Protein AF-A0A453K3I1-F1 (afdb_monomer_lite)

Organism: Aegilops tauschii subsp. strangulata (NCBI:txid200361)

Radius of gyration: 35.2 Å; chains: 1; bounding box: 106×43×112 Å

Structure (mmCIF, N/CA/C/O backbone):
data_AF-A0A453K3I1-F1
#
_entry.id   AF-A0A453K3I1-F1
#
loop_
_atom_site.group_PDB
_atom_site.id
_atom_site.type_symbol
_atom_site.label_atom_id
_atom_site.label_alt_id
_atom_site.label_comp_id
_atom_site.label_asym_id
_atom_site.label_entity_id
_atom_site.label_seq_id
_atom_site.pdbx_PDB_ins_code
_atom_site.Cartn_x
_atom_site.Cartn_y
_atom_site.Cartn_z
_atom_site.occupancy
_atom_site.B_iso_or_equiv
_atom_site.auth_seq_id
_atom_site.auth_comp_id
_atom_site.auth_asym_id
_atom_site.auth_atom_id
_atom_site.pdbx_PDB_model_num
ATOM 1 N N . MET A 1 1 ? -40.012 -10.805 32.850 1.00 37.38 1 MET A N 1
ATOM 2 C CA . MET A 1 1 ? -39.715 -9.497 32.224 1.00 37.38 1 MET A CA 1
ATOM 3 C C . MET A 1 1 ? -38.202 -9.354 32.151 1.00 37.38 1 MET A C 1
ATOM 5 O O . MET A 1 1 ? -37.598 -8.819 33.069 1.00 37.38 1 MET A O 1
ATOM 9 N N . GLN A 1 2 ? -37.582 -9.933 31.122 1.00 45.28 2 GLN A N 1
ATOM 10 C CA . GLN A 1 2 ? -36.138 -9.840 30.899 1.00 45.28 2 GLN A CA 1
ATOM 11 C C . GLN A 1 2 ? -35.890 -8.523 30.163 1.00 45.28 2 GLN A C 1
ATOM 13 O O . GLN A 1 2 ? -36.440 -8.284 29.091 1.00 45.28 2 GLN A O 1
ATOM 18 N N . PHE A 1 3 ? -35.202 -7.600 30.819 1.00 48.16 3 PHE A N 1
ATOM 19 C CA . PHE A 1 3 ? -35.046 -6.231 30.351 1.00 48.16 3 PHE A CA 1
ATOM 20 C C . PHE A 1 3 ? -33.922 -6.192 29.303 1.00 48.16 3 PHE A C 1
ATOM 22 O O . PHE A 1 3 ? -32.755 -6.311 29.662 1.00 48.16 3 PHE A O 1
ATOM 29 N N . ASN A 1 4 ? -34.246 -5.960 28.026 1.00 55.53 4 ASN A N 1
ATOM 30 C CA . ASN A 1 4 ? -33.279 -5.757 26.924 1.00 55.53 4 ASN A CA 1
ATOM 31 C C . ASN A 1 4 ? -32.398 -4.486 27.078 1.00 55.53 4 ASN A C 1
ATOM 33 O O . ASN A 1 4 ? -31.828 -3.990 26.112 1.00 55.53 4 ASN A O 1
ATOM 37 N N . ARG A 1 5 ? -32.279 -3.916 28.287 1.00 60.53 5 ARG A N 1
ATOM 38 C CA . ARG A 1 5 ? -31.473 -2.713 28.562 1.00 60.53 5 ARG A CA 1
ATOM 39 C C . ARG A 1 5 ? -29.966 -2.983 28.632 1.00 60.53 5 ARG A C 1
ATOM 41 O O . ARG A 1 5 ? -29.204 -2.029 28.530 1.00 60.53 5 ARG A O 1
ATOM 48 N N . GLY A 1 6 ? -29.541 -4.243 28.774 1.00 67.44 6 GLY A N 1
ATOM 49 C CA . GLY A 1 6 ? -28.121 -4.620 28.836 1.00 67.44 6 GLY A CA 1
ATOM 50 C C . GLY A 1 6 ? -27.344 -4.178 27.594 1.00 67.44 6 GLY A C 1
ATOM 51 O O . GLY A 1 6 ? -26.381 -3.431 27.716 1.00 67.44 6 GLY A O 1
ATOM 52 N N . THR A 1 7 ? -27.838 -4.518 26.402 1.00 75.25 7 THR A N 1
ATOM 53 C CA . THR A 1 7 ? -27.214 -4.147 25.120 1.00 75.25 7 THR A CA 1
ATOM 54 C C . THR A 1 7 ? -27.131 -2.628 24.926 1.00 75.25 7 THR A C 1
ATOM 56 O O . THR A 1 7 ? -26.110 -2.109 24.482 1.00 75.25 7 THR A O 1
ATOM 59 N N . SER A 1 8 ? -28.171 -1.888 25.329 1.00 81.81 8 SER A N 1
ATOM 60 C CA . SER A 1 8 ? -28.177 -0.419 25.259 1.00 81.81 8 SER A CA 1
ATOM 61 C C . SER A 1 8 ? -27.149 0.212 26.207 1.00 81.81 8 SER A C 1
ATOM 63 O O . SER A 1 8 ? -26.489 1.178 25.830 1.00 81.81 8 SER A O 1
ATOM 65 N N . ALA A 1 9 ? -26.959 -0.350 27.406 1.00 86.50 9 ALA A N 1
ATOM 66 C CA . ALA A 1 9 ? -25.950 0.122 28.352 1.00 86.50 9 ALA A CA 1
ATOM 67 C C . ALA A 1 9 ? -24.517 -0.129 27.849 1.00 86.50 9 ALA A C 1
ATOM 69 O O . ALA A 1 9 ? -23.661 0.740 28.005 1.00 86.50 9 ALA A O 1
ATOM 70 N N . MET A 1 10 ? -24.268 -1.274 27.204 1.00 92.44 10 MET A N 1
ATOM 71 C CA . MET A 1 10 ? -22.974 -1.596 26.583 1.00 92.44 10 MET A CA 1
ATOM 72 C C . MET A 1 10 ? -22.637 -0.619 25.451 1.00 92.44 10 MET A C 1
ATOM 74 O O . MET A 1 10 ? -21.566 -0.015 25.447 1.00 92.44 10 MET A O 1
ATOM 78 N N . GLN A 1 11 ? -23.581 -0.391 24.530 1.00 91.19 11 GLN A N 1
ATOM 79 C CA . GLN A 1 11 ? -23.407 0.574 23.440 1.00 91.19 11 GLN A CA 1
ATOM 80 C C . GLN A 1 11 ? -23.190 1.995 23.966 1.00 91.19 11 GLN A C 1
ATOM 82 O O . GLN A 1 11 ? -22.304 2.699 23.487 1.00 91.19 11 GLN A O 1
ATOM 87 N N . HIS A 1 12 ? -23.959 2.411 24.976 1.00 93.44 12 HIS A N 1
ATOM 88 C CA . HIS A 1 12 ? -23.811 3.725 25.600 1.00 93.44 12 HIS A CA 1
ATOM 89 C C . HIS A 1 12 ? -22.449 3.887 26.294 1.00 93.44 12 HIS A C 1
ATOM 91 O O . HIS A 1 12 ? -21.822 4.941 26.194 1.00 93.44 12 HIS A O 1
ATOM 97 N N . TYR A 1 13 ? -21.959 2.851 26.979 1.00 95.06 13 TYR A N 1
ATOM 98 C CA . TYR A 1 13 ? -20.633 2.867 27.599 1.00 95.06 13 TYR A CA 1
ATOM 99 C C . TYR A 1 13 ? -19.526 3.131 26.571 1.00 95.06 13 TYR A C 1
ATOM 101 O O . TYR A 1 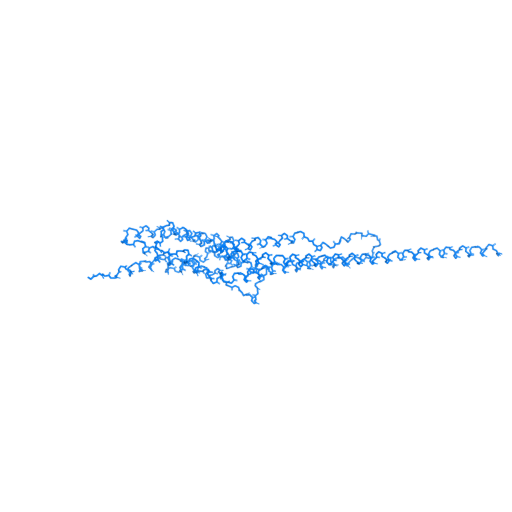13 ? -18.725 4.050 26.755 1.00 95.06 13 TYR A O 1
ATOM 109 N N . VAL A 1 14 ? -19.526 2.375 25.468 1.00 96.19 14 VAL A N 1
ATOM 110 C CA . VAL A 1 14 ? -18.544 2.541 24.388 1.00 96.19 14 VAL A CA 1
ATOM 111 C C . VAL A 1 14 ? -18.714 3.902 23.711 1.00 96.19 14 VAL A C 1
ATOM 113 O O . VAL A 1 14 ? -17.737 4.609 23.490 1.00 96.19 14 VAL A O 1
ATOM 116 N N . ALA A 1 15 ? -19.951 4.323 23.441 1.00 93.81 15 ALA A N 1
ATOM 117 C CA . ALA A 1 15 ? -20.232 5.592 22.772 1.00 93.81 15 ALA A CA 1
ATOM 118 C C . ALA A 1 15 ? -19.803 6.831 23.563 1.00 93.81 15 ALA A C 1
ATOM 120 O O . ALA A 1 15 ? -19.635 7.888 22.965 1.00 93.81 15 ALA A O 1
ATOM 121 N N . THR A 1 16 ? -19.640 6.708 24.881 1.00 94.12 16 THR A N 1
ATOM 122 C CA . THR A 1 16 ? -19.245 7.810 25.767 1.00 94.12 16 THR A CA 1
ATOM 123 C C . THR A 1 16 ? -17.743 7.860 26.047 1.00 94.12 16 THR A C 1
ATOM 125 O O . THR A 1 16 ? -17.302 8.719 26.810 1.00 94.12 16 THR A O 1
ATOM 128 N N . ARG A 1 17 ? -16.935 6.962 25.460 1.00 95.44 17 ARG A N 1
ATOM 129 C CA . ARG A 1 17 ? -15.478 7.002 25.645 1.00 95.44 17 ARG A CA 1
ATOM 130 C C . ARG A 1 17 ? -14.890 8.256 24.979 1.00 95.44 17 ARG A C 1
ATOM 132 O O . ARG A 1 17 ? -15.216 8.509 23.817 1.00 95.44 17 ARG A O 1
ATOM 139 N N . PRO A 1 18 ? -13.984 8.996 25.652 1.00 93.31 18 PRO A N 1
ATOM 140 C CA . PRO A 1 18 ? -13.381 10.211 25.097 1.00 93.31 18 PRO A CA 1
ATOM 141 C C . PRO A 1 18 ? -12.751 10.010 23.716 1.00 93.31 18 PRO A C 1
ATOM 143 O O . PRO A 1 18 ? -12.946 10.848 22.844 1.00 93.31 18 PRO A O 1
ATOM 146 N N . MET A 1 19 ? -12.114 8.856 23.476 1.00 93.88 19 MET A N 1
ATOM 147 C CA . MET A 1 19 ? -11.464 8.517 22.201 1.00 93.88 19 MET A CA 1
ATOM 148 C C . MET A 1 19 ? -12.385 8.581 20.964 1.00 93.88 19 MET A C 1
ATOM 150 O O . MET A 1 19 ? -11.887 8.608 19.847 1.00 93.88 19 MET A O 1
ATOM 154 N N . PHE A 1 20 ? -13.714 8.598 21.134 1.00 94.25 20 PHE A N 1
ATOM 155 C CA . PHE A 1 20 ? -14.675 8.700 20.025 1.00 94.25 20 PHE A CA 1
ATOM 156 C C . PHE A 1 20 ? -15.398 10.047 19.930 1.00 94.25 20 PHE A C 1
ATOM 158 O O . PHE A 1 20 ? -16.112 10.277 18.957 1.00 94.25 20 PHE A O 1
ATOM 165 N N . ILE A 1 21 ? -15.292 10.903 20.946 1.00 92.31 21 ILE A N 1
ATOM 166 C CA . ILE A 1 21 ? -16.086 12.141 21.052 1.00 92.31 21 ILE A CA 1
ATOM 167 C C . ILE A 1 21 ? -15.185 13.369 21.034 1.00 92.31 21 ILE A C 1
ATOM 169 O O . ILE A 1 21 ? -15.583 14.424 20.541 1.00 92.31 21 ILE A O 1
ATOM 173 N N . ASP A 1 22 ? -13.987 13.241 21.593 1.00 92.62 22 ASP A N 1
ATOM 174 C CA . ASP A 1 22 ? -13.064 14.346 21.735 1.00 92.62 22 ASP A CA 1
ATOM 175 C C . ASP A 1 22 ? -12.379 14.654 20.398 1.00 92.62 22 ASP A C 1
ATOM 177 O O . ASP A 1 22 ? -11.588 13.871 19.867 1.00 92.62 22 ASP A O 1
ATOM 181 N N . VAL A 1 23 ? -12.702 15.822 19.849 1.00 90.81 23 VAL A N 1
ATOM 182 C CA . VAL A 1 23 ? -12.144 16.313 18.587 1.00 90.81 23 VAL A CA 1
ATOM 183 C C . VAL A 1 23 ? -10.651 16.617 18.729 1.00 90.81 23 VAL A C 1
ATOM 185 O O . VAL A 1 23 ? -9.912 16.505 17.753 1.00 90.81 23 VAL A O 1
ATOM 188 N N . GLU A 1 24 ? -10.177 16.963 19.930 1.00 93.44 24 GLU A N 1
ATOM 189 C CA . GLU A 1 24 ? -8.754 17.213 20.175 1.00 93.44 24 GLU A CA 1
ATOM 190 C C . GLU A 1 24 ? -7.935 15.930 20.022 1.00 93.44 24 GLU A C 1
ATOM 192 O O . GLU A 1 24 ? -6.835 15.975 19.469 1.00 93.44 24 GLU A O 1
ATOM 197 N N . ILE A 1 25 ? -8.496 14.778 20.407 1.00 92.31 25 ILE A N 1
ATOM 198 C CA . ILE A 1 25 ? -7.876 13.468 20.169 1.00 92.31 25 ILE A CA 1
ATOM 199 C C . ILE A 1 25 ? -7.766 13.214 18.663 1.00 92.31 25 ILE A C 1
ATOM 201 O O . ILE A 1 25 ? -6.675 12.945 18.174 1.00 92.31 25 ILE A O 1
ATOM 205 N N . MET A 1 26 ? -8.851 13.394 17.903 1.00 90.50 26 MET A N 1
ATOM 206 C CA . MET A 1 26 ? -8.825 13.185 16.445 1.00 90.50 26 MET A CA 1
ATOM 207 C C . MET A 1 26 ? -7.836 14.120 15.733 1.00 90.50 26 MET A C 1
ATOM 209 O O . MET A 1 26 ? -7.137 13.707 14.811 1.00 90.50 26 MET A O 1
ATOM 213 N N . ASN A 1 27 ? -7.744 15.380 16.162 1.00 92.44 27 ASN A N 1
ATOM 214 C CA . ASN A 1 27 ? -6.761 16.315 15.618 1.00 92.44 27 ASN A CA 1
ATOM 215 C C . ASN A 1 27 ? -5.331 15.900 15.977 1.00 92.44 27 ASN A C 1
ATOM 217 O O . ASN A 1 27 ? -4.441 16.013 15.138 1.00 92.44 27 ASN A O 1
ATOM 221 N N . THR A 1 28 ? -5.114 15.399 17.194 1.00 94.50 28 THR A N 1
ATOM 222 C CA . THR A 1 28 ? -3.810 14.882 17.626 1.00 94.50 28 THR A CA 1
ATOM 223 C C . THR A 1 28 ? -3.396 13.680 16.781 1.00 94.50 28 THR A C 1
ATOM 225 O O . THR A 1 28 ? -2.256 13.641 16.333 1.00 94.50 28 THR A O 1
ATOM 228 N N . ASP A 1 29 ? -4.318 12.764 16.474 1.00 94.88 29 ASP A N 1
ATOM 229 C CA . ASP A 1 29 ? -4.062 11.610 15.600 1.00 94.88 29 ASP A CA 1
ATOM 230 C C . ASP A 1 29 ? -3.556 12.052 14.225 1.00 94.88 29 ASP A C 1
ATOM 232 O O . ASP A 1 29 ? -2.546 11.554 13.729 1.00 94.88 29 ASP A O 1
ATOM 236 N N . ILE A 1 30 ? -4.234 13.041 13.633 1.00 93.44 30 ILE A N 1
ATOM 237 C CA . ILE A 1 30 ? -3.857 13.615 12.339 1.00 93.44 30 ILE A CA 1
ATOM 238 C C . ILE A 1 30 ? -2.460 14.236 12.416 1.00 93.44 30 ILE A C 1
ATOM 240 O O . ILE A 1 30 ? -1.640 13.986 11.538 1.00 93.44 30 ILE A O 1
ATOM 244 N N . GLN A 1 31 ? -2.174 15.020 13.457 1.00 94.31 31 GLN A N 1
ATOM 245 C CA . GLN A 1 31 ? -0.873 15.674 13.619 1.00 94.31 31 GLN A CA 1
ATOM 246 C C . GLN A 1 31 ? 0.265 14.676 13.860 1.00 94.31 31 GLN A C 1
ATOM 248 O O . GLN A 1 31 ? 1.341 14.841 13.298 1.00 94.31 31 GLN A O 1
ATOM 253 N N . VAL A 1 32 ? 0.033 13.623 14.649 1.00 95.88 32 VAL A N 1
ATOM 254 C CA . VAL A 1 32 ? 1.029 12.573 14.923 1.00 95.88 32 VAL A CA 1
ATOM 255 C C . VAL A 1 32 ? 1.413 11.818 13.653 1.00 95.88 32 VAL A C 1
ATOM 257 O O . VAL A 1 32 ? 2.570 11.442 13.494 1.00 95.88 32 VAL A O 1
ATOM 260 N N . VAL A 1 33 ? 0.449 11.580 12.763 1.00 95.69 33 VAL A N 1
ATOM 261 C CA . VAL A 1 33 ? 0.658 10.737 11.581 1.00 95.69 33 VAL A CA 1
ATOM 262 C C . VAL A 1 33 ? 1.099 11.529 10.355 1.00 95.69 33 VAL A C 1
ATOM 264 O O . VAL A 1 33 ? 1.960 11.064 9.615 1.00 95.69 33 VAL A O 1
ATOM 267 N N . LEU A 1 34 ? 0.506 12.700 10.114 1.00 92.31 34 LEU A N 1
ATOM 268 C CA . LEU A 1 34 ? 0.786 13.505 8.922 1.00 92.31 34 LEU A CA 1
ATOM 269 C C . LEU A 1 34 ? 1.855 14.578 9.149 1.00 92.31 34 LEU A C 1
ATOM 271 O O . LEU A 1 34 ? 2.470 15.025 8.183 1.00 92.31 34 LEU A O 1
ATOM 275 N N . GLY A 1 35 ? 2.057 15.017 10.394 1.00 90.88 35 GLY A N 1
ATOM 276 C CA . GLY A 1 35 ? 2.949 16.131 10.709 1.00 90.88 35 GLY A CA 1
ATOM 277 C C . GLY A 1 35 ? 2.655 17.393 9.889 1.00 90.88 35 GLY A C 1
ATOM 278 O O . GLY A 1 35 ? 1.519 17.645 9.474 1.00 90.88 35 GLY A O 1
ATOM 279 N N . ASP A 1 36 ? 3.707 18.173 9.638 1.00 87.38 36 ASP A N 1
ATOM 280 C CA . ASP A 1 36 ? 3.634 19.419 8.863 1.00 87.38 36 ASP A CA 1
ATOM 281 C C . ASP A 1 36 ? 3.530 19.174 7.345 1.00 87.38 36 ASP A C 1
ATOM 283 O O . ASP A 1 36 ? 2.926 19.972 6.626 1.00 87.38 36 ASP A O 1
ATOM 287 N N . ASP A 1 37 ? 4.081 18.057 6.856 1.00 82.88 37 ASP A N 1
ATOM 288 C CA . ASP A 1 37 ? 4.129 17.707 5.427 1.00 82.88 37 ASP A CA 1
ATOM 289 C C . ASP A 1 37 ? 2.791 17.161 4.894 1.00 82.88 37 ASP A C 1
ATOM 291 O O . ASP A 1 37 ? 2.576 17.031 3.682 1.00 82.88 37 ASP A O 1
ATOM 295 N N . GLY A 1 38 ? 1.846 16.865 5.789 1.00 85.25 38 GLY A N 1
ATOM 296 C CA . GLY A 1 38 ? 0.514 16.428 5.407 1.00 85.25 38 GLY A CA 1
ATOM 297 C C . GLY A 1 38 ? 0.528 15.065 4.693 1.00 85.25 38 GLY A C 1
ATOM 298 O O . GLY A 1 38 ? 1.393 14.226 4.934 1.00 85.25 38 GLY A O 1
ATOM 299 N N . PRO A 1 39 ? -0.409 14.822 3.758 1.00 78.56 39 PRO A N 1
ATOM 300 C CA . PRO A 1 39 ? -0.452 13.585 2.964 1.00 78.56 39 PRO A CA 1
ATOM 301 C C . PRO A 1 39 ? 0.770 13.350 2.053 1.00 78.56 39 PRO A C 1
ATOM 303 O O . PRO A 1 39 ? 0.892 12.283 1.452 1.00 78.56 39 PRO A O 1
ATOM 306 N N . GLN A 1 40 ? 1.652 14.346 1.912 1.00 83.00 40 GLN A N 1
ATOM 307 C CA . GLN A 1 40 ? 2.887 14.253 1.127 1.00 83.00 40 GLN A CA 1
ATOM 308 C C . GLN A 1 40 ? 4.097 13.821 1.968 1.00 83.00 40 GLN A C 1
ATOM 310 O O . GLN A 1 40 ? 5.184 13.661 1.416 1.00 83.00 40 GLN A O 1
ATOM 315 N N . ALA A 1 41 ? 3.916 13.608 3.277 1.00 87.50 41 ALA A N 1
ATOM 316 C CA . ALA A 1 41 ? 4.940 13.036 4.141 1.00 87.50 41 ALA A CA 1
ATOM 317 C C . ALA A 1 41 ? 5.445 11.701 3.578 1.00 87.50 41 ALA A C 1
ATOM 319 O O . ALA A 1 41 ? 4.677 10.920 3.013 1.00 87.50 41 ALA A O 1
ATOM 320 N N . ASP A 1 42 ? 6.737 11.421 3.733 1.00 91.06 42 ASP A N 1
ATOM 321 C CA . ASP A 1 42 ? 7.319 10.188 3.221 1.00 91.06 42 ASP A CA 1
ATOM 322 C C . ASP A 1 42 ? 6.732 8.945 3.918 1.00 91.06 42 ASP A C 1
ATOM 324 O O . ASP A 1 42 ? 6.285 8.974 5.068 1.00 91.06 42 ASP A O 1
ATOM 328 N N . SER A 1 43 ? 6.763 7.807 3.222 1.00 93.31 43 SER A N 1
ATOM 329 C CA . SER A 1 43 ? 6.154 6.573 3.723 1.00 93.31 43 SER A CA 1
ATOM 330 C C . SER A 1 43 ? 6.773 6.058 5.030 1.00 93.31 43 SER A C 1
ATOM 332 O O . SER A 1 43 ? 6.108 5.312 5.743 1.00 93.31 43 SER A O 1
ATOM 334 N N . SER A 1 44 ? 8.026 6.413 5.349 1.00 94.62 44 SER A N 1
ATOM 335 C CA . SER A 1 44 ? 8.668 5.992 6.601 1.00 94.62 44 SER A CA 1
ATOM 336 C C . SER A 1 44 ? 8.218 6.837 7.792 1.00 94.62 44 SER A C 1
ATOM 338 O O . SER A 1 44 ? 7.883 6.267 8.829 1.00 94.62 44 SER A O 1
ATOM 340 N N . SER A 1 45 ? 8.081 8.152 7.610 1.00 95.25 45 SER A N 1
ATOM 341 C CA . SER A 1 45 ? 7.487 9.052 8.604 1.00 95.25 45 SER A CA 1
ATOM 342 C C . SER A 1 45 ? 6.030 8.681 8.892 1.00 95.25 45 SER A C 1
ATOM 344 O O . SER A 1 45 ? 5.637 8.572 10.053 1.00 95.25 45 SER A O 1
ATOM 346 N N . ILE A 1 46 ? 5.244 8.366 7.853 1.00 97.06 46 ILE A N 1
ATOM 347 C CA . ILE A 1 46 ? 3.866 7.871 8.023 1.00 97.06 46 ILE A CA 1
ATOM 348 C C . ILE A 1 46 ? 3.848 6.542 8.792 1.00 97.06 46 ILE A C 1
ATOM 350 O O . ILE A 1 46 ? 3.008 6.355 9.672 1.00 97.06 46 ILE A O 1
ATOM 354 N N . ALA A 1 47 ? 4.767 5.614 8.496 1.00 97.69 47 ALA A N 1
ATOM 355 C CA . ALA A 1 47 ? 4.854 4.341 9.214 1.00 97.69 47 ALA A CA 1
ATOM 356 C C . ALA A 1 47 ? 5.147 4.542 10.709 1.00 97.69 47 ALA A C 1
ATOM 358 O O . ALA A 1 47 ? 4.550 3.864 11.551 1.00 97.69 47 ALA A O 1
ATOM 359 N N . GLU A 1 48 ? 6.049 5.466 11.046 1.00 97.94 48 GLU A N 1
ATOM 360 C CA . GLU A 1 48 ? 6.367 5.823 12.430 1.00 97.94 48 GLU A CA 1
ATOM 361 C C . GLU A 1 48 ? 5.160 6.455 13.128 1.00 97.94 48 GLU A C 1
ATOM 363 O O . GLU A 1 48 ? 4.752 5.984 14.192 1.00 97.94 48 GLU A O 1
ATOM 368 N N . GLY A 1 49 ? 4.528 7.445 12.496 1.00 98.00 49 GLY A N 1
ATOM 369 C CA . GLY A 1 49 ? 3.336 8.103 13.022 1.00 98.00 49 GLY A CA 1
ATOM 370 C C . GLY A 1 49 ? 2.181 7.129 13.269 1.00 98.00 49 GLY A C 1
ATOM 371 O O . GLY A 1 49 ? 1.591 7.129 14.352 1.00 98.00 49 GLY A O 1
ATOM 372 N N . LEU A 1 50 ? 1.895 6.232 12.316 1.00 98.50 50 LEU A N 1
ATOM 373 C CA . LEU A 1 50 ? 0.891 5.175 12.488 1.00 98.50 50 LEU A CA 1
ATOM 374 C C . LEU A 1 50 ? 1.259 4.214 13.619 1.00 98.50 50 LEU A C 1
ATOM 376 O O . LEU A 1 50 ? 0.390 3.839 14.398 1.00 98.50 50 LEU A O 1
ATOM 380 N N . SER A 1 51 ? 2.536 3.852 13.759 1.00 98.56 51 SER A N 1
ATOM 381 C CA . SER A 1 51 ? 2.991 2.987 14.856 1.00 98.56 51 SER A CA 1
ATOM 382 C C . SER A 1 51 ? 2.773 3.645 16.223 1.00 98.56 51 SER A C 1
ATOM 384 O O . SER A 1 51 ? 2.354 2.980 17.171 1.00 98.56 51 SER A O 1
ATOM 386 N N . ILE A 1 52 ? 3.020 4.955 16.335 1.00 98.50 52 ILE A N 1
ATOM 387 C CA . ILE A 1 52 ? 2.774 5.729 17.560 1.00 98.50 52 ILE A CA 1
ATOM 388 C C . ILE A 1 52 ? 1.274 5.781 17.864 1.00 98.50 52 ILE A C 1
ATOM 390 O O . ILE A 1 52 ? 0.865 5.459 18.983 1.00 98.50 52 ILE A O 1
ATOM 394 N N . LEU A 1 53 ? 0.456 6.147 16.873 1.00 98.44 53 LEU A N 1
ATOM 395 C CA . LEU A 1 53 ? -0.995 6.236 17.018 1.00 98.44 53 LEU A CA 1
ATOM 396 C C . LEU A 1 53 ? -1.612 4.884 17.395 1.00 98.44 53 LEU A C 1
ATOM 398 O O . LEU A 1 53 ? -2.389 4.790 18.341 1.00 98.44 53 LEU A O 1
ATOM 402 N N . TYR A 1 54 ? -1.267 3.818 16.680 1.00 98.75 54 TYR A N 1
ATOM 403 C CA . TYR A 1 54 ? -1.845 2.496 16.910 1.00 98.75 54 TYR A CA 1
ATOM 404 C C . TYR A 1 54 ? -1.432 1.910 18.255 1.00 98.75 54 TYR A C 1
ATOM 406 O O . TYR A 1 54 ? -2.258 1.293 18.927 1.00 98.75 54 TYR A O 1
ATOM 414 N N . LYS A 1 55 ? -0.214 2.202 18.717 1.00 98.56 55 LYS A N 1
ATOM 415 C CA . LYS A 1 55 ? 0.196 1.880 20.083 1.00 98.56 55 LYS A CA 1
ATOM 416 C C . LYS A 1 55 ? -0.631 2.630 21.131 1.00 98.56 55 LYS A C 1
ATOM 418 O O . LYS A 1 55 ? -1.055 2.018 22.108 1.00 98.56 55 LYS A O 1
ATOM 423 N N . GLU A 1 56 ? -0.891 3.926 20.938 1.00 98.25 56 GLU A N 1
ATOM 424 C CA . GLU A 1 56 ? -1.776 4.698 21.827 1.00 98.25 56 GLU A CA 1
ATOM 425 C C . GLU A 1 56 ? -3.178 4.085 21.871 1.00 98.25 56 GLU A C 1
ATOM 427 O O . GLU A 1 56 ? -3.707 3.827 22.954 1.00 98.25 56 GLU A O 1
ATOM 432 N N . ILE A 1 57 ? -3.746 3.780 20.702 1.00 98.31 57 ILE A N 1
ATOM 433 C CA . ILE A 1 57 ? -5.053 3.133 20.580 1.00 98.31 57 ILE A CA 1
ATOM 434 C C . ILE A 1 57 ? -5.069 1.812 21.354 1.00 98.31 57 ILE A C 1
ATOM 436 O O . ILE A 1 57 ? -5.969 1.594 22.168 1.00 98.31 57 ILE A O 1
ATOM 440 N N . ALA A 1 58 ? -4.077 0.944 21.148 1.00 98.69 58 ALA A N 1
ATOM 441 C CA . ALA A 1 58 ? -3.992 -0.344 21.828 1.00 98.69 58 ALA A CA 1
ATOM 442 C C . ALA A 1 58 ? -3.843 -0.191 23.352 1.00 98.69 58 ALA A C 1
ATOM 444 O O . ALA A 1 58 ? -4.520 -0.885 24.116 1.00 98.69 58 ALA A O 1
ATOM 445 N N . ASP A 1 59 ? -3.026 0.758 23.818 1.00 98.50 59 ASP A N 1
ATOM 446 C CA . ASP A 1 59 ? -2.877 1.082 25.241 1.00 98.50 59 ASP A CA 1
ATOM 447 C C . ASP A 1 59 ? -4.194 1.555 25.863 1.00 98.50 59 ASP A C 1
ATOM 449 O O . ASP A 1 59 ? -4.548 1.159 26.981 1.00 98.50 59 ASP A O 1
ATOM 453 N N . THR A 1 60 ? -4.944 2.377 25.138 1.00 97.88 60 THR A N 1
ATOM 454 C CA . THR A 1 60 ? -6.245 2.874 25.571 1.00 97.88 60 THR A CA 1
ATOM 455 C C . THR A 1 60 ? -7.295 1.753 25.584 1.00 97.88 60 THR A C 1
ATOM 457 O O . THR A 1 60 ? -8.005 1.602 26.583 1.00 97.88 60 THR A O 1
ATOM 460 N N . VAL A 1 61 ? -7.336 0.882 24.569 1.00 98.44 61 VAL A N 1
ATOM 461 C CA . VAL A 1 61 ? -8.209 -0.309 24.555 1.00 98.44 61 VAL A CA 1
ATOM 462 C C . VAL A 1 61 ? -7.869 -1.265 25.700 1.00 98.44 61 VAL A C 1
ATOM 464 O O . VAL A 1 61 ? -8.774 -1.786 26.345 1.00 98.44 61 VAL A O 1
ATOM 467 N N . ARG A 1 62 ? -6.589 -1.455 26.036 1.00 98.50 62 ARG A N 1
ATOM 468 C CA . ARG A 1 62 ? -6.152 -2.310 27.156 1.00 98.50 62 ARG A CA 1
ATOM 469 C C . ARG A 1 62 ? -6.631 -1.797 28.519 1.00 98.50 62 ARG A C 1
ATOM 471 O O . ARG A 1 62 ? -7.037 -2.584 29.381 1.00 98.50 62 ARG A O 1
ATOM 478 N N . LYS A 1 63 ? -6.623 -0.475 28.722 1.00 98.00 63 LYS A N 1
ATOM 479 C CA . LYS A 1 63 ? -7.189 0.157 29.929 1.00 98.00 63 LYS A CA 1
ATOM 480 C C . LYS A 1 63 ? -8.702 -0.053 30.005 1.00 98.00 63 LYS A C 1
ATOM 482 O O . LYS A 1 63 ? -9.222 -0.426 31.059 1.00 98.00 63 LYS A O 1
ATOM 487 N N . GLU A 1 64 ? -9.399 0.136 28.888 1.00 97.94 64 GLU A N 1
ATOM 488 C CA . GLU A 1 64 ? -10.843 -0.093 28.804 1.00 97.94 64 GLU A CA 1
ATOM 489 C C . GLU A 1 64 ? -11.199 -1.567 29.022 1.00 97.94 64 GLU A C 1
ATOM 491 O O . GLU A 1 64 ? -12.116 -1.853 29.786 1.00 97.94 64 GLU A O 1
ATOM 496 N N . ALA A 1 65 ? -10.422 -2.506 28.474 1.00 97.88 65 ALA A N 1
ATOM 497 C CA . ALA A 1 65 ? -10.610 -3.942 28.672 1.00 97.88 65 ALA A CA 1
ATOM 498 C C . ALA A 1 65 ? -10.591 -4.321 30.160 1.00 97.88 65 ALA A C 1
ATOM 500 O O . ALA A 1 65 ? -11.475 -5.036 30.628 1.00 97.88 65 ALA A O 1
ATOM 501 N N . THR A 1 66 ? -9.652 -3.763 30.934 1.00 97.75 66 THR A N 1
ATOM 502 C CA . THR A 1 66 ? -9.576 -3.988 32.390 1.00 97.75 66 THR A CA 1
ATOM 503 C C . THR A 1 66 ? -10.869 -3.560 33.094 1.00 97.75 66 THR A C 1
ATOM 505 O O . THR A 1 66 ? -11.389 -4.273 33.952 1.00 97.75 66 THR A O 1
ATOM 508 N N . THR A 1 67 ? -11.418 -2.407 32.705 1.00 97.06 67 THR A N 1
ATOM 509 C CA . THR A 1 67 ? -12.676 -1.886 33.260 1.00 97.06 67 THR A CA 1
ATOM 510 C C . THR A 1 67 ? -13.868 -2.731 32.817 1.00 97.06 67 THR A C 1
ATOM 512 O O . THR A 1 67 ? -14.717 -3.091 33.632 1.00 97.06 67 THR A O 1
ATOM 515 N N . ILE A 1 68 ? -13.915 -3.094 31.536 1.00 97.06 68 ILE A N 1
ATOM 516 C CA . ILE A 1 68 ? -14.993 -3.885 30.947 1.00 97.06 68 ILE A CA 1
ATOM 517 C C . ILE A 1 68 ? -15.094 -5.250 31.631 1.00 97.06 68 ILE A C 1
ATOM 519 O O . ILE A 1 68 ? -16.182 -5.644 32.051 1.00 97.06 68 ILE A O 1
ATOM 523 N N . MET A 1 69 ? -13.960 -5.930 31.816 1.00 95.75 69 MET A N 1
ATOM 524 C CA . MET A 1 69 ? -13.886 -7.223 32.501 1.00 95.75 69 MET A CA 1
ATOM 525 C C . MET A 1 69 ? -14.356 -7.160 33.957 1.00 95.75 69 MET A C 1
ATOM 527 O O . MET A 1 69 ? -14.904 -8.136 34.463 1.00 95.75 69 MET A O 1
ATOM 531 N N . ALA A 1 70 ? -14.147 -6.031 34.637 1.00 97.00 70 ALA A N 1
ATOM 532 C CA . ALA A 1 70 ? -14.533 -5.868 36.035 1.00 97.00 70 ALA A CA 1
ATOM 533 C C . ALA A 1 70 ? -16.018 -5.510 36.222 1.00 97.00 70 ALA A C 1
ATOM 535 O O . ALA A 1 70 ? -16.590 -5.806 37.271 1.00 97.00 70 ALA A O 1
ATOM 536 N N . VAL A 1 71 ? -16.634 -4.842 35.241 1.00 95.19 71 VAL A N 1
ATOM 537 C CA . VAL A 1 71 ? -17.943 -4.185 35.413 1.00 95.19 71 VAL A CA 1
ATOM 538 C C . VAL A 1 71 ? -19.068 -4.871 34.639 1.00 95.19 71 VAL A C 1
ATOM 540 O O . VAL A 1 71 ? -20.223 -4.808 35.069 1.00 95.19 71 VAL A O 1
ATOM 543 N N . PHE A 1 72 ? -18.776 -5.534 33.517 1.00 94.62 72 PHE A N 1
ATOM 544 C CA . PHE A 1 72 ? -19.811 -6.115 32.662 1.00 94.62 72 PHE A CA 1
ATOM 545 C C . PHE A 1 72 ? -19.940 -7.632 32.844 1.00 94.62 72 PHE A C 1
ATOM 547 O O . PHE A 1 72 ? -18.936 -8.337 32.886 1.00 94.62 72 PHE A O 1
ATOM 554 N N . PRO A 1 73 ? -21.176 -8.168 32.877 1.00 92.69 73 PRO A N 1
ATOM 555 C CA . PRO A 1 73 ? -21.407 -9.612 32.944 1.00 92.69 73 PRO A CA 1
ATOM 556 C C . PRO A 1 73 ? -21.059 -10.344 31.635 1.00 92.69 73 PRO A C 1
ATOM 558 O O . PRO A 1 73 ? -20.749 -11.531 31.678 1.00 92.69 73 PRO A O 1
ATOM 561 N N . SER A 1 74 ? -21.084 -9.641 30.495 1.00 92.19 74 SER A N 1
ATOM 562 C CA . SER A 1 74 ? -20.723 -10.161 29.165 1.00 92.19 74 SER A CA 1
ATOM 563 C C . SER A 1 74 ? -19.596 -9.316 28.547 1.00 92.19 74 SER A C 1
ATOM 565 O O . SER A 1 74 ? -19.849 -8.546 27.622 1.00 92.19 74 SER A O 1
ATOM 567 N N . PRO A 1 75 ? -18.353 -9.393 29.057 1.00 95.19 75 PRO A N 1
ATOM 568 C CA . PRO A 1 75 ? -17.267 -8.506 28.630 1.00 95.19 75 PRO A CA 1
ATOM 569 C C . PRO A 1 75 ? -16.899 -8.673 27.149 1.00 95.19 75 PRO A C 1
ATOM 571 O O . PRO A 1 75 ? -16.596 -7.681 26.494 1.00 95.19 75 PRO A O 1
ATOM 574 N N . ASN A 1 76 ? -17.001 -9.888 26.599 1.00 95.75 76 ASN A N 1
ATOM 575 C CA . ASN A 1 76 ? -16.694 -10.157 25.190 1.00 95.75 76 ASN A CA 1
ATOM 576 C C . ASN A 1 76 ? -17.585 -9.358 24.230 1.00 95.75 76 ASN A C 1
ATOM 578 O O . ASN A 1 76 ? -17.070 -8.782 23.279 1.00 95.75 76 ASN A O 1
ATOM 582 N N . GLU A 1 77 ? -18.890 -9.253 24.506 1.00 95.19 77 GLU A N 1
ATOM 583 C CA . GLU A 1 77 ? -19.819 -8.468 23.678 1.00 95.19 77 GLU A CA 1
ATOM 584 C C . GLU A 1 77 ? -19.437 -6.981 23.668 1.00 95.19 77 GLU A C 1
ATOM 586 O O . GLU A 1 77 ? -19.453 -6.330 22.624 1.00 95.19 77 GLU A O 1
ATOM 591 N N . VAL A 1 78 ? -19.044 -6.440 24.826 1.00 96.81 78 VAL A N 1
ATOM 592 C CA . VAL A 1 78 ? -18.624 -5.034 24.941 1.00 96.81 78 VAL A CA 1
ATOM 593 C C . VAL A 1 78 ? -17.290 -4.799 24.240 1.00 96.81 78 VAL A C 1
ATOM 595 O O . VAL A 1 78 ? -17.136 -3.780 23.568 1.00 96.81 78 VAL A O 1
ATOM 598 N N . MET A 1 79 ? -16.349 -5.740 24.353 1.00 97.94 79 MET A N 1
ATOM 599 C CA . MET A 1 79 ? -15.068 -5.676 23.650 1.00 97.94 79 MET A CA 1
ATOM 600 C C . MET A 1 79 ? -15.247 -5.720 22.132 1.00 97.94 79 MET A C 1
ATOM 602 O O . MET A 1 79 ? -14.610 -4.928 21.443 1.00 97.94 79 MET A O 1
ATOM 606 N N . SER A 1 80 ? -16.148 -6.558 21.606 1.00 97.88 80 SER A N 1
ATOM 607 C CA . SER A 1 80 ? -16.460 -6.568 20.170 1.00 97.88 80 SER A CA 1
ATOM 608 C C . SER A 1 80 ? -16.987 -5.211 19.698 1.00 97.88 80 SER A C 1
ATOM 610 O O . SER A 1 80 ? -16.494 -4.686 18.704 1.00 97.88 80 SER A O 1
ATOM 612 N N . ILE A 1 81 ? -17.909 -4.589 20.446 1.00 97.00 81 ILE A N 1
ATOM 613 C CA . ILE A 1 81 ? -18.433 -3.249 20.119 1.00 97.00 81 ILE A CA 1
ATOM 614 C C . ILE A 1 81 ? -17.325 -2.184 20.189 1.00 97.00 81 ILE A C 1
ATOM 616 O O . ILE A 1 81 ? -17.265 -1.299 19.335 1.00 97.00 81 ILE A O 1
ATOM 620 N N . LEU A 1 82 ? -16.453 -2.245 21.203 1.00 98.12 82 LEU A N 1
ATOM 621 C CA . LEU A 1 82 ? -15.344 -1.303 21.369 1.00 98.12 82 LEU A CA 1
ATOM 622 C C . LEU A 1 82 ? -14.353 -1.395 20.205 1.00 98.12 82 LEU A C 1
ATOM 624 O O . LEU A 1 82 ? -14.062 -0.379 19.581 1.00 98.12 82 LEU A O 1
ATOM 628 N N . VAL A 1 83 ? -13.856 -2.599 19.910 1.00 98.44 83 VAL A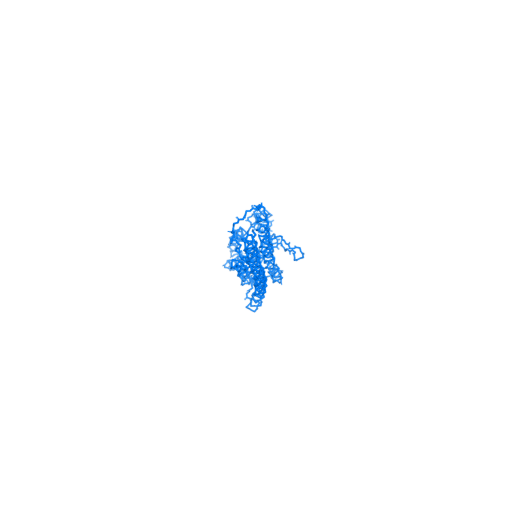 N 1
ATOM 629 C CA . VAL A 1 83 ? -12.845 -2.833 18.869 1.00 98.44 83 VAL A CA 1
ATOM 630 C C . VAL A 1 83 ? -13.403 -2.532 17.481 1.00 98.44 83 VAL A C 1
ATOM 632 O O . VAL A 1 83 ? -12.733 -1.858 16.700 1.00 98.44 83 VAL A O 1
ATOM 635 N N . GLN A 1 84 ? -14.647 -2.936 17.199 1.00 98.19 84 GLN A N 1
ATOM 636 C CA . GLN A 1 84 ? -15.320 -2.581 15.950 1.00 98.19 84 GLN A CA 1
ATOM 637 C C . GLN A 1 84 ? -15.330 -1.061 15.756 1.00 98.19 84 GLN A C 1
ATOM 639 O O . GLN A 1 84 ? -14.920 -0.558 14.713 1.00 98.19 84 GLN A O 1
ATOM 644 N N . ARG A 1 85 ? -15.714 -0.311 16.794 1.00 97.38 85 ARG A N 1
ATOM 645 C CA . ARG A 1 85 ? -15.780 1.151 16.726 1.00 97.38 85 ARG A CA 1
ATOM 646 C C . ARG A 1 85 ? -14.405 1.811 16.607 1.00 97.38 85 ARG A C 1
ATOM 648 O O . ARG A 1 85 ? -14.291 2.840 15.949 1.00 97.38 85 ARG A O 1
ATOM 655 N N . VAL A 1 86 ? -13.363 1.245 17.220 1.00 98.12 86 VAL A N 1
ATOM 656 C CA . VAL A 1 86 ? -11.977 1.710 17.034 1.00 98.12 86 VAL A CA 1
ATOM 657 C C . VAL A 1 86 ? -11.584 1.653 15.559 1.00 98.12 86 VAL A C 1
ATOM 659 O O . VAL A 1 86 ? -11.088 2.652 15.035 1.00 98.12 86 VAL A O 1
ATOM 662 N N . LEU A 1 87 ? -11.853 0.530 14.890 1.00 98.25 87 LEU A N 1
ATOM 663 C CA . LEU A 1 87 ? -11.528 0.350 13.476 1.00 98.25 87 LEU A CA 1
ATOM 664 C C . LEU A 1 87 ? -12.385 1.250 12.569 1.00 98.25 87 LEU A C 1
ATOM 666 O O . LEU A 1 87 ? -11.856 2.001 11.749 1.00 98.25 87 LEU A O 1
ATOM 670 N N . GLU A 1 88 ? -13.702 1.252 12.771 1.00 96.94 88 GLU A N 1
ATOM 671 C CA . GLU A 1 88 ? -14.649 2.006 11.935 1.00 96.94 88 GLU A CA 1
ATOM 672 C C . GLU A 1 88 ? -14.577 3.525 12.127 1.00 96.94 88 GLU A C 1
ATOM 674 O O . GLU A 1 88 ? -14.970 4.270 11.234 1.00 96.94 88 GLU A O 1
ATOM 679 N N . GLN A 1 89 ? -14.124 4.010 13.288 1.00 95.44 89 GLN A N 1
ATOM 680 C CA . GLN A 1 89 ? -14.090 5.448 13.573 1.00 95.44 89 GLN A CA 1
ATOM 681 C C . GLN A 1 89 ? -12.671 5.990 13.594 1.00 95.44 89 GLN A C 1
ATOM 683 O O . GLN A 1 89 ? -12.338 6.813 12.753 1.00 95.44 89 GLN A O 1
ATOM 688 N N . ARG A 1 90 ? -11.822 5.556 14.531 1.00 95.56 90 ARG A N 1
ATOM 689 C CA . ARG A 1 90 ? -10.495 6.173 14.692 1.00 95.56 90 ARG A CA 1
ATOM 690 C C . ARG A 1 90 ? -9.538 5.779 13.578 1.00 95.56 90 ARG A C 1
ATOM 692 O O . ARG A 1 90 ? -8.917 6.650 12.980 1.00 95.56 90 ARG A O 1
ATOM 699 N N . VAL A 1 91 ? -9.444 4.482 13.282 1.00 98.06 91 VAL A N 1
ATOM 700 C CA . VAL A 1 91 ? -8.553 3.992 12.222 1.00 98.06 91 VAL A CA 1
ATOM 701 C C . VAL A 1 91 ? -9.038 4.477 10.861 1.00 98.06 91 VAL A C 1
ATOM 703 O O . VAL A 1 91 ? -8.267 5.071 10.117 1.00 98.06 91 VAL A O 1
ATOM 706 N N . THR A 1 92 ? -10.327 4.331 10.563 1.00 96.75 92 THR A N 1
ATOM 707 C CA . THR A 1 92 ? -10.880 4.819 9.290 1.00 96.75 92 THR A CA 1
ATOM 708 C C . THR A 1 92 ? -10.714 6.338 9.134 1.00 96.75 92 THR A C 1
ATOM 710 O O . THR A 1 92 ? -10.296 6.788 8.072 1.00 96.75 92 THR A O 1
ATOM 713 N N . ALA A 1 93 ? -10.911 7.139 10.191 1.00 95.56 93 ALA A N 1
ATOM 714 C CA . ALA A 1 93 ? -10.748 8.594 10.105 1.00 95.56 93 ALA A CA 1
ATOM 715 C C . ALA A 1 93 ? -9.328 9.031 9.723 1.00 95.56 93 ALA A C 1
ATOM 717 O O . ALA A 1 93 ? -9.179 10.001 8.976 1.00 95.56 93 ALA A O 1
ATOM 718 N N . ILE A 1 94 ? -8.287 8.346 10.214 1.00 96.75 94 ILE A N 1
ATOM 719 C CA . ILE A 1 94 ? -6.916 8.661 9.795 1.00 96.75 94 ILE A CA 1
ATOM 720 C C . ILE A 1 94 ? -6.632 8.154 8.376 1.00 96.75 94 ILE A C 1
ATOM 722 O O . ILE A 1 94 ? -6.007 8.859 7.581 1.00 96.75 94 ILE A O 1
ATOM 726 N N . LEU A 1 95 ? -7.144 6.974 8.019 1.00 97.19 95 LEU A N 1
ATOM 727 C CA . LEU A 1 95 ? -6.970 6.403 6.685 1.00 97.19 95 LEU A CA 1
ATOM 728 C C . LEU A 1 95 ? -7.649 7.243 5.599 1.00 97.19 95 LEU A C 1
ATOM 730 O O . LEU A 1 95 ? -7.053 7.434 4.543 1.00 97.19 95 LEU A O 1
ATOM 734 N N . ASP A 1 96 ? -8.802 7.851 5.878 1.00 95.69 96 ASP A N 1
ATOM 735 C CA . ASP A 1 96 ? -9.480 8.785 4.967 1.00 95.69 96 ASP A CA 1
ATOM 736 C C . ASP A 1 96 ? -8.621 10.015 4.622 1.00 95.69 96 ASP A C 1
ATOM 738 O O . ASP A 1 96 ? -8.787 10.631 3.566 1.00 95.69 96 ASP A O 1
ATOM 742 N N . LYS A 1 97 ? -7.700 10.404 5.514 1.00 94.94 97 LYS A N 1
ATOM 743 C CA . LYS A 1 97 ? -6.757 11.510 5.283 1.00 94.94 97 LYS A CA 1
ATOM 744 C C . LYS A 1 97 ? -5.487 11.065 4.566 1.00 94.94 97 LYS A C 1
ATOM 746 O O . LYS A 1 97 ? -4.903 11.867 3.843 1.00 94.94 97 LYS A O 1
ATOM 751 N N . LEU A 1 98 ? -5.070 9.818 4.772 1.00 94.44 98 LEU A N 1
ATOM 752 C CA . LEU A 1 98 ? -3.865 9.238 4.179 1.00 94.44 98 LEU A CA 1
ATOM 753 C C . LEU A 1 98 ? -4.099 8.726 2.756 1.00 94.44 98 LEU A C 1
ATOM 755 O O . LEU A 1 98 ? -3.330 9.017 1.844 1.00 94.44 98 LEU A O 1
ATOM 759 N N . LEU A 1 99 ? -5.164 7.953 2.557 1.00 95.12 99 LEU A N 1
ATOM 760 C CA . LEU A 1 99 ? -5.422 7.182 1.342 1.00 95.12 99 LEU A CA 1
ATOM 761 C C . LEU A 1 99 ? -6.299 7.958 0.359 1.00 95.12 99 LEU A C 1
ATOM 763 O O . LEU A 1 99 ? -7.254 7.429 -0.215 1.00 95.12 99 LEU A O 1
ATOM 767 N N . ILE A 1 100 ? -5.942 9.223 0.127 1.00 93.25 100 ILE A N 1
ATOM 768 C CA . ILE A 1 100 ? -6.613 10.066 -0.861 1.00 93.25 100 ILE A CA 1
ATOM 769 C C . ILE A 1 100 ? -6.336 9.490 -2.248 1.00 93.25 100 ILE A C 1
ATOM 771 O O . ILE A 1 100 ? -5.209 9.508 -2.741 1.00 93.25 100 ILE A O 1
ATOM 775 N N . ARG A 1 101 ? -7.389 8.971 -2.880 1.00 93.00 101 ARG A N 1
ATOM 776 C CA . ARG A 1 101 ? -7.298 8.292 -4.172 1.00 93.00 101 ARG A CA 1
ATOM 777 C C . ARG A 1 101 ? -6.792 9.246 -5.272 1.00 93.00 101 ARG A C 1
ATOM 779 O O . ARG A 1 101 ? -7.479 10.228 -5.570 1.00 93.00 101 ARG A O 1
ATOM 786 N N . PRO A 1 102 ? -5.655 8.950 -5.932 1.00 93.94 102 PRO A N 1
ATOM 787 C CA . PRO A 1 102 ? -5.181 9.739 -7.063 1.00 93.94 102 PRO A CA 1
ATOM 788 C C . PRO A 1 102 ? -5.956 9.417 -8.349 1.00 93.94 102 PRO A C 1
ATOM 790 O O . PRO A 1 102 ? -6.566 8.358 -8.494 1.00 93.94 102 PRO A O 1
ATOM 793 N N . SER A 1 103 ? -5.924 10.337 -9.316 1.00 93.38 103 SER A N 1
ATOM 794 C CA . SER A 1 103 ? -6.584 10.152 -10.613 1.00 93.38 103 SER A CA 1
ATOM 795 C C . SER A 1 103 ? -5.700 9.368 -11.582 1.00 93.38 103 SER A C 1
ATOM 797 O O . SER A 1 103 ? -4.570 9.764 -11.855 1.00 93.38 103 SER A O 1
ATOM 799 N N . LEU A 1 104 ? -6.242 8.306 -12.186 1.00 93.88 104 LEU A N 1
ATOM 800 C CA . LEU A 1 104 ? -5.590 7.610 -13.305 1.00 93.88 104 LEU A CA 1
ATOM 801 C C . LEU A 1 104 ? -5.682 8.385 -14.630 1.00 93.88 104 LEU A C 1
ATOM 803 O O . LEU A 1 104 ? -4.901 8.134 -15.545 1.00 93.88 104 LEU A O 1
ATOM 807 N N . ALA A 1 105 ? -6.616 9.335 -14.742 1.00 94.00 105 ALA A N 1
ATOM 808 C CA . ALA A 1 105 ? -6.753 10.193 -15.921 1.00 94.00 105 ALA A CA 1
ATOM 809 C C . ALA A 1 105 ? -5.781 11.385 -15.899 1.00 94.00 105 ALA A C 1
ATOM 811 O O . ALA A 1 105 ? -5.398 11.889 -16.951 1.00 94.00 105 ALA A O 1
ATOM 812 N N . SER A 1 106 ? -5.388 11.831 -14.704 1.00 93.44 106 SER A N 1
ATOM 813 C CA . SER A 1 106 ? -4.437 12.922 -14.486 1.00 93.44 106 SER A CA 1
ATOM 814 C C . SER A 1 106 ? -3.418 12.484 -13.444 1.00 93.44 106 SER A C 1
ATOM 816 O O . SER A 1 106 ? -3.617 12.697 -12.247 1.00 93.44 106 SER A O 1
ATOM 818 N N . LEU A 1 107 ? -2.350 11.845 -13.917 1.00 93.50 107 LEU A N 1
ATOM 819 C CA . LEU A 1 107 ? -1.334 11.247 -13.058 1.00 93.50 107 LEU A CA 1
ATOM 820 C C . LEU A 1 107 ? -0.569 12.321 -12.261 1.00 93.50 107 LEU A C 1
ATOM 822 O O . LEU A 1 107 ? -0.172 13.326 -12.857 1.00 93.50 107 LEU A O 1
ATOM 826 N N . PRO A 1 108 ? -0.313 12.109 -10.954 1.00 93.81 108 PRO A N 1
ATOM 827 C CA . PRO A 1 108 ? 0.582 12.969 -10.178 1.00 93.81 108 PRO A CA 1
ATOM 828 C C . PRO A 1 108 ? 2.003 12.959 -10.767 1.00 93.81 108 PRO A C 1
ATOM 830 O O . PRO A 1 108 ? 2.422 11.898 -11.228 1.00 93.81 108 PRO A O 1
ATOM 833 N N . PRO A 1 109 ? 2.766 14.066 -10.761 1.00 92.75 109 PRO A N 1
ATOM 834 C CA . PRO A 1 109 ? 4.141 14.103 -11.274 1.00 92.75 109 PRO A CA 1
ATOM 835 C C . PRO A 1 109 ? 5.072 13.112 -10.559 1.00 92.75 109 PRO A C 1
ATOM 837 O O . PRO A 1 109 ? 4.931 12.878 -9.361 1.00 92.75 109 PRO A O 1
ATOM 840 N N . VAL A 1 110 ? 6.050 12.538 -11.270 1.00 93.38 110 VAL A N 1
ATOM 841 C CA . VAL A 1 110 ? 7.005 11.570 -10.678 1.00 93.38 110 VAL A CA 1
ATOM 842 C C . VAL A 1 110 ? 7.941 12.256 -9.684 1.00 93.38 110 VAL A C 1
ATOM 844 O O . VAL A 1 110 ? 8.364 11.646 -8.706 1.00 93.38 110 VAL A O 1
ATOM 847 N N . GLU A 1 111 ? 8.231 13.533 -9.918 1.00 89.12 111 GLU A N 1
ATOM 848 C CA . GLU A 1 111 ? 9.050 14.400 -9.073 1.00 89.12 111 GLU A CA 1
ATOM 849 C C . GLU A 1 111 ? 8.418 14.613 -7.690 1.00 89.12 111 GLU A C 1
ATOM 851 O O . GLU A 1 111 ? 9.132 14.776 -6.705 1.00 89.12 111 GLU A O 1
ATOM 856 N N . GLU A 1 112 ? 7.087 14.545 -7.619 1.00 88.81 112 GLU A N 1
ATOM 857 C CA . GLU A 1 112 ? 6.281 14.600 -6.392 1.00 88.81 112 GLU A CA 1
ATOM 858 C C . GLU A 1 112 ? 5.951 13.186 -5.863 1.00 88.81 112 GLU A C 1
ATOM 860 O O . GLU A 1 112 ? 5.055 13.003 -5.048 1.00 88.81 112 GLU A O 1
ATOM 865 N N . GLY A 1 113 ? 6.650 12.151 -6.346 1.00 91.12 113 GLY A N 1
ATOM 866 C CA . GLY A 1 113 ? 6.475 10.753 -5.935 1.00 91.12 113 GLY A CA 1
ATOM 867 C C . GLY A 1 113 ? 5.509 9.935 -6.802 1.00 91.12 113 GLY A C 1
ATOM 868 O O . GLY A 1 113 ? 5.517 8.701 -6.730 1.00 91.12 113 GLY A O 1
ATOM 869 N N . GLY A 1 114 ? 4.729 10.581 -7.671 1.00 94.56 114 GLY A N 1
ATOM 870 C CA . GLY A 1 114 ? 3.834 9.932 -8.629 1.00 94.56 114 GLY A CA 1
ATOM 871 C C . GLY A 1 114 ? 2.784 9.027 -7.980 1.00 94.56 114 GLY A C 1
ATOM 872 O O . GLY A 1 114 ? 2.439 9.152 -6.805 1.00 94.56 114 GLY A O 1
ATOM 873 N N . LEU A 1 115 ? 2.286 8.052 -8.744 1.00 97.12 115 LEU A N 1
ATOM 874 C CA . LEU A 1 115 ? 1.403 7.014 -8.190 1.00 97.12 115 LEU A CA 1
ATOM 875 C C . LEU A 1 115 ? 2.113 6.085 -7.192 1.00 97.12 115 LEU A C 1
ATOM 877 O O . LEU A 1 115 ? 1.454 5.454 -6.363 1.00 97.12 115 LEU A O 1
ATOM 881 N N . LEU A 1 116 ? 3.445 5.989 -7.263 1.00 97.12 116 LEU A N 1
ATOM 882 C CA . LEU A 1 116 ? 4.232 5.135 -6.377 1.00 97.12 116 LEU A CA 1
ATOM 883 C C . LEU A 1 116 ? 4.100 5.567 -4.916 1.00 97.12 116 LEU A C 1
ATOM 885 O O . LEU A 1 116 ? 4.032 4.705 -4.041 1.00 97.12 116 LEU A O 1
ATOM 889 N N . HIS A 1 117 ? 4.027 6.876 -4.659 1.00 96.06 117 HIS A N 1
ATOM 890 C CA . HIS A 1 117 ? 3.810 7.407 -3.315 1.00 96.06 117 HIS A CA 1
ATOM 891 C C . HIS A 1 117 ? 2.530 6.851 -2.689 1.00 96.06 117 HIS A C 1
ATOM 893 O O . HIS A 1 117 ? 2.576 6.212 -1.639 1.00 96.06 117 HIS A O 1
ATOM 899 N N . TYR A 1 118 ? 1.406 6.979 -3.397 1.00 96.81 118 TYR A N 1
ATOM 900 C CA . TYR A 1 118 ? 0.118 6.438 -2.961 1.00 96.81 118 TYR A CA 1
ATOM 901 C C . TYR A 1 118 ? 0.182 4.930 -2.668 1.00 96.81 118 TYR A C 1
ATOM 903 O O . TYR A 1 118 ? -0.290 4.483 -1.626 1.00 96.81 118 TYR A O 1
ATOM 911 N N . LEU A 1 119 ? 0.810 4.142 -3.548 1.00 98.00 119 LEU A N 1
ATOM 912 C CA . LEU A 1 119 ? 0.938 2.689 -3.372 1.00 98.00 119 LEU A CA 1
ATOM 913 C C . LEU A 1 119 ? 1.802 2.312 -2.161 1.00 98.00 119 LEU A C 1
ATOM 915 O O . LEU A 1 119 ? 1.496 1.342 -1.464 1.00 98.00 119 LEU A O 1
ATOM 919 N N . ARG A 1 120 ? 2.869 3.072 -1.889 1.00 97.88 120 ARG A N 1
ATOM 920 C CA . ARG A 1 120 ? 3.701 2.891 -0.692 1.00 97.88 120 ARG A CA 1
ATOM 921 C C . ARG A 1 120 ? 2.916 3.207 0.573 1.00 97.88 120 ARG A C 1
ATOM 923 O O . ARG A 1 120 ? 2.898 2.375 1.478 1.00 97.88 120 ARG A O 1
ATOM 930 N N . VAL A 1 121 ? 2.224 4.345 0.612 1.00 97.50 121 VAL A N 1
ATOM 931 C CA . VAL A 1 121 ? 1.383 4.730 1.756 1.00 97.50 121 VAL A CA 1
ATOM 932 C C . VAL A 1 121 ? 0.272 3.705 1.987 1.00 97.50 121 VAL A C 1
ATOM 934 O O . VAL A 1 121 ? 0.084 3.281 3.121 1.00 97.50 121 VAL A O 1
ATOM 937 N N . LEU A 1 122 ? -0.389 3.220 0.929 1.00 98.12 122 LEU A N 1
ATOM 938 C CA . LEU A 1 122 ? -1.379 2.140 1.009 1.00 98.12 122 LEU A CA 1
ATOM 939 C C . LEU A 1 122 ? -0.802 0.879 1.661 1.00 98.12 122 LEU A C 1
ATOM 941 O O . LEU A 1 122 ? -1.414 0.324 2.570 1.00 98.12 122 LEU A O 1
ATOM 945 N N . SER A 1 123 ? 0.379 0.439 1.218 1.00 98.19 123 SER A N 1
ATOM 946 C CA . SER A 1 123 ? 1.022 -0.755 1.777 1.00 98.19 123 SER A CA 1
ATOM 947 C C . SER A 1 123 ? 1.423 -0.583 3.244 1.00 98.19 123 SER A C 1
ATOM 949 O O . SER A 1 123 ? 1.174 -1.477 4.045 1.00 98.19 123 SER A O 1
ATOM 951 N N . VAL A 1 124 ? 1.970 0.580 3.612 1.00 98.19 124 VAL A N 1
ATOM 952 C CA . VAL A 1 124 ? 2.348 0.906 4.995 1.00 98.19 124 VAL A CA 1
ATOM 953 C C . VAL A 1 124 ? 1.121 0.966 5.897 1.00 98.19 124 VAL A C 1
ATOM 955 O O . VAL A 1 124 ? 1.122 0.387 6.979 1.00 98.19 124 VAL A O 1
ATOM 958 N N . ALA A 1 125 ? 0.066 1.646 5.450 1.00 98.44 125 ALA A N 1
ATOM 959 C CA . ALA A 1 125 ? -1.176 1.758 6.195 1.00 98.44 125 ALA A CA 1
ATOM 960 C C . ALA A 1 125 ? -1.787 0.378 6.464 1.00 98.44 125 ALA A C 1
ATOM 962 O O . ALA A 1 125 ? -2.140 0.077 7.607 1.00 98.44 125 ALA A O 1
ATOM 963 N N . TYR A 1 126 ? -1.840 -0.479 5.439 1.00 98.69 126 TYR A N 1
ATOM 964 C CA . TYR A 1 126 ? -2.344 -1.842 5.571 1.00 98.69 126 TYR A CA 1
ATOM 965 C C . TYR A 1 126 ? -1.507 -2.671 6.554 1.00 98.69 126 TYR A C 1
ATOM 967 O O . TYR A 1 126 ? -2.067 -3.226 7.495 1.00 98.69 126 TYR A O 1
ATOM 975 N N . ASP A 1 127 ? -0.178 -2.683 6.401 1.00 98.62 127 ASP A N 1
ATOM 976 C CA . ASP A 1 127 ? 0.741 -3.410 7.291 1.00 98.62 127 ASP A CA 1
ATOM 977 C C . ASP A 1 127 ? 0.565 -3.001 8.760 1.00 98.62 127 ASP A C 1
ATOM 979 O O . ASP A 1 127 ? 0.390 -3.838 9.646 1.00 98.62 127 ASP A O 1
ATOM 983 N N . LYS A 1 128 ? 0.512 -1.690 9.024 1.00 98.75 128 LYS A N 1
ATOM 984 C CA . LYS A 1 128 ? 0.308 -1.172 10.380 1.00 98.75 128 LYS A CA 1
ATOM 985 C C . LYS A 1 128 ? -1.084 -1.456 10.922 1.00 98.75 128 LYS A C 1
ATOM 987 O O . LYS A 1 128 ? -1.222 -1.722 12.114 1.00 98.75 128 LYS A O 1
ATOM 992 N N . THR A 1 129 ? -2.110 -1.449 10.075 1.00 98.75 129 THR A N 1
ATOM 993 C CA . THR A 1 129 ? -3.470 -1.800 10.509 1.00 98.75 129 THR A CA 1
ATOM 994 C C . THR A 1 129 ? -3.557 -3.284 10.869 1.00 98.75 129 THR A C 1
ATOM 996 O O . THR A 1 129 ? -4.184 -3.633 11.865 1.00 98.75 129 THR A O 1
ATOM 999 N N . GLU A 1 130 ? -2.870 -4.149 10.123 1.00 98.44 130 GLU A N 1
ATOM 1000 C CA . GLU A 1 130 ? -2.738 -5.578 10.417 1.00 98.44 130 GLU A CA 1
ATOM 1001 C C . GLU A 1 130 ? -1.986 -5.841 11.733 1.00 98.44 130 GLU A C 1
ATOM 1003 O O . GLU A 1 130 ? -2.393 -6.693 12.528 1.00 98.44 130 GLU A O 1
ATOM 1008 N N . GLU A 1 131 ? -0.900 -5.106 12.001 1.00 98.62 131 GLU A N 1
ATOM 1009 C CA . GLU A 1 131 ? -0.203 -5.147 13.295 1.00 98.62 131 GLU A CA 1
ATOM 1010 C C . GLU A 1 131 ? -1.143 -4.754 14.447 1.00 98.62 131 GLU A C 1
ATOM 1012 O O . GLU A 1 131 ? -1.241 -5.484 15.439 1.00 98.62 131 GLU A O 1
ATOM 1017 N N . LEU A 1 132 ? -1.888 -3.653 14.292 1.00 98.81 132 LEU A N 1
ATOM 1018 C CA . LEU A 1 132 ? -2.882 -3.216 15.272 1.00 98.81 132 LEU A CA 1
ATOM 1019 C C . LEU A 1 132 ? -3.977 -4.270 15.469 1.00 98.81 132 LEU A C 1
ATOM 1021 O O . LEU A 1 132 ? -4.331 -4.570 16.607 1.00 98.81 132 LEU A O 1
ATOM 1025 N N . ALA A 1 133 ? -4.511 -4.851 14.394 1.00 98.50 133 ALA A N 1
ATOM 1026 C CA . ALA A 1 133 ? -5.551 -5.873 14.474 1.00 98.50 133 ALA A CA 1
ATOM 1027 C C . ALA A 1 133 ? -5.082 -7.081 15.302 1.00 98.50 133 ALA A C 1
ATOM 1029 O O . ALA A 1 133 ? -5.786 -7.528 16.210 1.00 98.50 133 ALA A O 1
ATOM 1030 N N . LYS A 1 134 ? -3.850 -7.556 15.078 1.00 98.44 134 LYS A N 1
ATOM 1031 C CA . LYS A 1 134 ? -3.243 -8.636 15.876 1.00 98.44 134 LYS A CA 1
ATOM 1032 C C . LYS A 1 134 ? -3.084 -8.242 17.344 1.00 98.44 134 LYS A C 1
ATOM 1034 O O . LYS A 1 134 ? -3.366 -9.047 18.234 1.00 98.44 134 LYS A O 1
ATOM 1039 N N . GLU A 1 135 ? -2.677 -7.004 17.619 1.00 98.56 135 GLU A N 1
ATOM 1040 C CA . GLU A 1 135 ? -2.564 -6.509 18.992 1.00 98.56 135 GLU A CA 1
ATOM 1041 C C . GLU A 1 135 ? -3.936 -6.424 19.683 1.00 98.56 135 GLU A C 1
ATOM 1043 O O . GLU A 1 135 ? -4.091 -6.928 20.798 1.00 98.56 135 GLU A O 1
ATOM 1048 N N . LEU A 1 136 ? -4.958 -5.877 19.021 1.00 98.44 136 LEU A N 1
ATOM 1049 C CA . LEU A 1 136 ? -6.326 -5.794 19.545 1.00 98.44 136 LEU A CA 1
ATOM 1050 C C . LEU A 1 136 ? -6.931 -7.183 19.783 1.00 98.44 136 LEU A C 1
ATOM 1052 O O . LEU A 1 136 ? -7.575 -7.405 20.811 1.00 98.44 136 LEU A O 1
ATOM 1056 N N . GLN A 1 137 ? -6.667 -8.139 18.891 1.00 97.62 137 GLN A N 1
ATOM 1057 C CA . GLN A 1 137 ? -7.061 -9.534 19.078 1.00 97.62 137 GLN A CA 1
ATOM 1058 C C . GLN A 1 137 ? -6.403 -10.142 20.326 1.00 97.62 137 GLN A C 1
ATOM 1060 O O . GLN A 1 137 ? -7.069 -10.844 21.087 1.00 97.62 137 GLN A O 1
ATOM 1065 N N . SER A 1 138 ? -5.128 -9.825 20.585 1.00 97.69 138 SER A N 1
ATOM 1066 C CA . SER A 1 138 ? -4.408 -10.291 21.780 1.00 97.69 138 SER A CA 1
ATOM 1067 C C . SER A 1 138 ? -4.923 -9.677 23.090 1.00 97.69 138 SER A C 1
ATOM 1069 O O . SER A 1 138 ? -4.900 -10.341 24.126 1.00 97.69 138 SER A O 1
ATOM 1071 N N . ILE A 1 139 ? -5.411 -8.430 23.052 1.00 97.75 139 ILE A N 1
ATOM 1072 C CA . ILE A 1 139 ? -6.064 -7.773 24.197 1.00 97.75 139 ILE A CA 1
ATOM 1073 C C . ILE A 1 139 ? -7.432 -8.419 24.467 1.00 97.75 1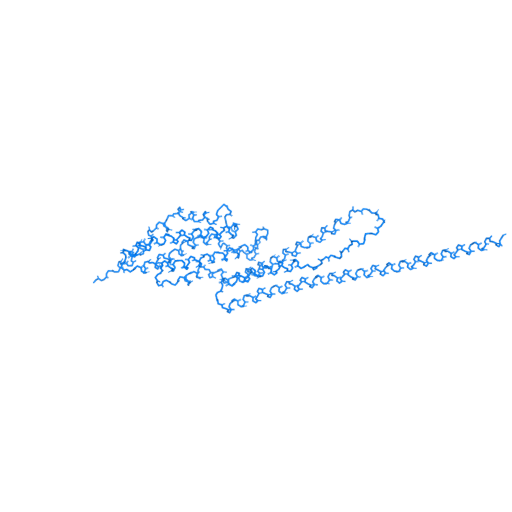39 ILE A C 1
AT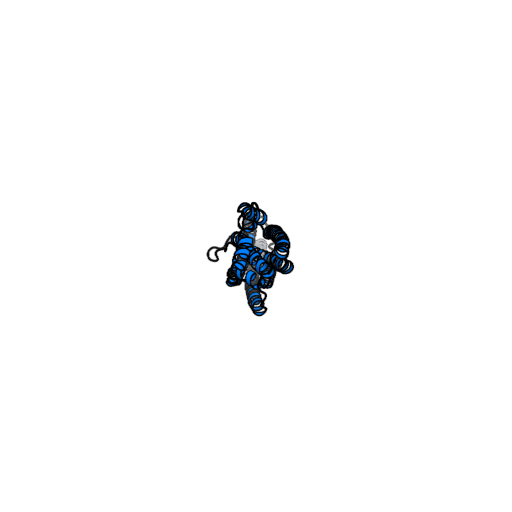OM 1075 O O . ILE A 1 139 ? -7.816 -8.598 25.623 1.00 97.75 139 ILE A O 1
ATOM 1079 N N . GLY A 1 140 ? -8.143 -8.779 23.397 1.00 94.50 140 GLY A N 1
ATOM 1080 C CA . GLY A 1 140 ? -9.437 -9.450 23.412 1.00 94.50 140 GLY A CA 1
ATOM 1081 C C . GLY A 1 140 ? -10.484 -8.652 22.639 1.00 94.50 140 GLY A C 1
ATOM 1082 O O . GLY A 1 140 ? -10.862 -7.559 23.046 1.00 94.50 140 GLY A O 1
ATOM 1083 N N . CYS A 1 141 ? -10.996 -9.218 21.545 1.00 92.31 141 CYS A N 1
ATOM 1084 C CA . CYS A 1 141 ? -12.000 -8.588 20.675 1.00 92.31 141 CYS A CA 1
ATOM 1085 C C . CYS A 1 141 ? -13.356 -9.323 20.652 1.00 92.31 141 CYS A C 1
ATOM 1087 O O . CYS A 1 141 ? -14.216 -9.019 19.824 1.00 92.31 141 CYS A O 1
ATOM 1089 N N . GLY A 1 142 ? -13.571 -10.278 21.565 1.00 91.81 142 GLY A N 1
ATOM 1090 C CA . GLY A 1 142 ? -14.764 -11.133 21.583 1.00 91.81 142 GLY A CA 1
ATOM 1091 C C . GLY A 1 142 ? -14.882 -11.978 20.311 1.00 91.81 142 GLY A C 1
ATOM 1092 O O . GLY A 1 142 ? -13.874 -12.478 19.821 1.00 91.81 142 GLY A O 1
ATOM 1093 N N . ASP A 1 143 ? -16.095 -12.099 19.770 1.00 92.69 143 ASP A N 1
ATOM 1094 C CA . ASP A 1 143 ? -16.384 -12.872 18.547 1.00 92.69 143 ASP A CA 1
ATOM 1095 C C . ASP A 1 143 ? -16.295 -12.015 17.266 1.00 92.69 143 ASP A C 1
ATOM 1097 O O . ASP A 1 143 ? -16.826 -12.382 16.218 1.00 92.69 143 ASP A O 1
ATOM 1101 N N . LEU A 1 144 ? -15.667 -10.836 17.351 1.00 97.06 144 LEU A N 1
ATOM 1102 C CA . LEU A 1 144 ? -15.498 -9.942 16.210 1.00 97.06 144 LEU A CA 1
ATOM 1103 C C . LEU A 1 144 ? -14.559 -10.572 15.175 1.00 97.06 144 LEU A C 1
ATOM 1105 O O . LEU A 1 144 ? -13.411 -10.893 15.490 1.00 97.06 144 LEU A O 1
ATOM 1109 N N . ASP A 1 145 ? -15.023 -10.660 13.928 1.00 97.44 145 ASP A N 1
ATOM 1110 C CA . ASP A 1 145 ? -14.177 -10.951 12.770 1.00 97.44 145 ASP A CA 1
ATOM 1111 C C . ASP A 1 145 ? -13.325 -9.720 12.432 1.00 97.44 145 ASP A C 1
ATOM 1113 O O . ASP A 1 145 ? -13.666 -8.896 11.583 1.00 97.44 145 ASP A O 1
ATOM 1117 N N . ILE A 1 146 ? -12.241 -9.552 13.190 1.00 97.44 146 ILE A N 1
ATOM 1118 C CA . ILE A 1 146 ? -11.349 -8.402 13.055 1.00 97.44 146 ILE A CA 1
ATOM 1119 C C . ILE A 1 146 ? -10.593 -8.417 11.724 1.00 97.44 146 ILE A C 1
ATOM 1121 O O . ILE A 1 146 ? -10.364 -7.356 11.157 1.00 97.44 146 ILE A O 1
ATOM 1125 N N . GLU A 1 147 ? -10.258 -9.601 11.206 1.00 95.81 147 GLU A N 1
ATOM 1126 C CA . GLU A 1 147 ? -9.604 -9.759 9.904 1.00 95.81 147 GLU A CA 1
ATOM 1127 C C . GLU A 1 147 ? -10.555 -9.316 8.788 1.00 95.81 147 GLU A C 1
ATOM 1129 O O . GLU A 1 147 ? -10.203 -8.452 7.987 1.00 95.81 147 GLU A O 1
ATOM 1134 N N . GLY A 1 148 ? -11.800 -9.806 8.794 1.00 96.94 148 GLY A N 1
ATOM 1135 C CA . GLY A 1 148 ? -12.823 -9.374 7.842 1.00 96.94 148 GLY A CA 1
ATOM 1136 C C . GLY A 1 148 ? -13.130 -7.876 7.927 1.00 96.94 148 GLY A C 1
ATOM 1137 O O . GLY A 1 148 ? -13.309 -7.221 6.897 1.00 96.94 148 GLY A O 1
ATOM 1138 N N . LEU A 1 149 ? -13.141 -7.302 9.136 1.00 97.81 149 LEU A N 1
ATOM 1139 C CA . LEU A 1 149 ? -13.331 -5.863 9.323 1.00 97.81 149 LEU A CA 1
ATOM 1140 C C . LEU A 1 149 ? -12.144 -5.056 8.777 1.00 97.81 149 LEU A C 1
ATOM 1142 O O . LEU A 1 149 ? -12.371 -4.091 8.047 1.00 97.81 149 LEU A O 1
ATOM 1146 N N . THR A 1 150 ? -10.902 -5.462 9.053 1.00 97.75 150 THR A N 1
ATOM 1147 C CA . THR A 1 150 ? -9.706 -4.838 8.466 1.00 97.75 150 THR A CA 1
ATOM 1148 C C . THR A 1 150 ? -9.745 -4.918 6.942 1.00 97.75 150 THR A C 1
ATOM 1150 O O . THR A 1 150 ? -9.583 -3.900 6.273 1.00 97.75 150 THR A O 1
ATOM 1153 N N . GLU A 1 151 ? -10.049 -6.083 6.368 1.00 97.19 151 GLU A N 1
ATOM 1154 C CA . GLU A 1 151 ? -10.170 -6.250 4.916 1.00 97.19 151 GLU A CA 1
ATOM 1155 C C . GLU A 1 151 ? -11.241 -5.337 4.305 1.00 97.19 151 GLU A C 1
ATOM 1157 O O . GLU A 1 151 ? -11.028 -4.755 3.237 1.00 97.19 151 GLU A O 1
ATOM 1162 N N . SER A 1 152 ? -12.362 -5.132 5.002 1.00 97.62 152 SER A N 1
ATOM 1163 C CA . SER A 1 152 ? -13.440 -4.257 4.530 1.00 97.62 152 SER A CA 1
ATOM 1164 C C . SER A 1 152 ? -13.021 -2.789 4.386 1.00 97.62 152 SER A C 1
ATOM 1166 O O . SER A 1 152 ? -13.514 -2.109 3.489 1.00 97.62 152 SER A O 1
ATOM 1168 N N . ILE A 1 153 ? -12.072 -2.313 5.204 1.00 97.69 153 ILE A N 1
ATOM 1169 C CA . ILE A 1 153 ? -11.537 -0.944 5.125 1.00 97.69 153 ILE A CA 1
ATOM 1170 C C . ILE A 1 153 ? -10.732 -0.754 3.831 1.00 97.69 153 ILE A C 1
ATOM 1172 O O . ILE A 1 153 ? -10.749 0.317 3.227 1.00 97.69 153 ILE A O 1
ATOM 1176 N N . TYR A 1 154 ? -10.041 -1.801 3.374 1.00 97.56 154 TYR A N 1
ATOM 1177 C CA . TYR A 1 154 ? -9.113 -1.718 2.246 1.00 97.56 154 TYR A CA 1
ATOM 1178 C C . TYR A 1 154 ? -9.687 -2.215 0.919 1.00 97.56 154 TYR A C 1
ATOM 1180 O O . TYR A 1 154 ? -9.048 -2.012 -0.116 1.00 97.56 154 TYR A O 1
ATOM 1188 N N . VAL A 1 155 ? -10.875 -2.828 0.908 1.00 95.75 155 VAL A N 1
ATOM 1189 C CA . VAL A 1 155 ? -11.454 -3.461 -0.291 1.00 95.75 155 VAL A CA 1
ATOM 1190 C C . VAL A 1 155 ? -11.489 -2.517 -1.498 1.00 95.75 155 VAL A C 1
ATOM 1192 O O . VAL A 1 155 ? -10.976 -2.858 -2.561 1.00 95.75 155 VAL A O 1
ATOM 1195 N N . SER A 1 156 ? -11.940 -1.271 -1.317 1.00 93.94 156 SER A N 1
ATOM 1196 C CA . SER A 1 156 ? -12.023 -0.278 -2.397 1.00 93.94 156 SER A CA 1
ATOM 1197 C C . SER A 1 156 ? -10.664 0.153 -2.945 1.00 93.94 156 SER A C 1
ATOM 1199 O O . SER A 1 156 ? -10.582 0.689 -4.048 1.00 93.94 156 SER A O 1
ATOM 1201 N N . HIS A 1 157 ? -9.592 -0.019 -2.174 1.00 95.38 157 HIS A N 1
ATOM 1202 C CA . HIS A 1 157 ? -8.227 0.256 -2.616 1.00 95.38 157 HIS A CA 1
ATOM 1203 C C . HIS A 1 157 ? -7.593 -0.973 -3.279 1.00 95.38 157 HIS A C 1
ATOM 1205 O O . HIS A 1 157 ? -6.843 -0.833 -4.245 1.00 95.38 157 HIS A O 1
ATOM 1211 N N . LYS A 1 158 ? -7.917 -2.177 -2.792 1.00 95.62 158 LYS A N 1
ATOM 1212 C CA . LYS A 1 158 ? -7.418 -3.449 -3.328 1.00 95.62 158 LYS A CA 1
ATOM 1213 C C . LYS A 1 158 ? -8.046 -3.809 -4.675 1.00 95.62 158 LYS A C 1
ATOM 1215 O O . LYS A 1 158 ? -7.331 -4.316 -5.536 1.00 95.62 158 LYS A O 1
ATOM 1220 N N . ASP A 1 159 ? -9.322 -3.496 -4.889 1.00 94.06 159 ASP A N 1
ATOM 1221 C CA . ASP A 1 159 ? -10.030 -3.801 -6.142 1.00 94.06 159 ASP A CA 1
ATOM 1222 C C . ASP A 1 159 ? -9.389 -3.124 -7.366 1.00 94.06 159 ASP A C 1
ATOM 1224 O O . ASP A 1 159 ? -9.307 -3.710 -8.444 1.00 94.06 159 ASP A O 1
ATOM 1228 N N . GLU A 1 160 ? -8.872 -1.907 -7.193 1.00 91.31 160 GLU A N 1
ATOM 1229 C CA . GLU A 1 160 ? -8.235 -1.122 -8.261 1.00 91.31 160 GLU A CA 1
ATOM 1230 C C . GLU A 1 160 ? -6.699 -1.211 -8.233 1.00 91.31 160 GLU A C 1
ATOM 1232 O O . GLU A 1 160 ? -6.020 -0.650 -9.097 1.00 91.31 160 GLU A O 1
ATOM 1237 N N . TYR A 1 161 ? -6.126 -1.934 -7.263 1.00 95.19 161 TYR A N 1
ATOM 1238 C CA . TYR A 1 161 ? -4.684 -1.977 -7.004 1.00 95.19 161 TYR A CA 1
ATOM 1239 C C . TYR A 1 161 ? -3.865 -2.267 -8.263 1.00 95.19 161 TYR A C 1
ATOM 1241 O O . TYR A 1 161 ? -2.882 -1.582 -8.545 1.00 95.19 161 TYR A O 1
ATOM 1249 N N . THR A 1 162 ? -4.281 -3.257 -9.057 1.00 94.88 162 THR A N 1
ATOM 1250 C CA . THR A 1 162 ? -3.535 -3.651 -10.255 1.00 94.88 162 THR A CA 1
ATOM 1251 C C . THR A 1 162 ? -3.476 -2.543 -11.299 1.00 94.88 162 THR A C 1
ATOM 1253 O O . THR A 1 162 ? -2.482 -2.436 -12.013 1.00 94.88 162 THR A O 1
ATOM 1256 N N . GLU A 1 163 ? -4.508 -1.708 -11.418 1.00 95.94 163 GLU A N 1
ATOM 1257 C CA . GLU A 1 163 ? -4.504 -0.600 -12.378 1.00 95.94 163 GLU A CA 1
ATOM 1258 C C . GLU A 1 163 ? -3.514 0.485 -11.951 1.00 95.94 163 GLU A C 1
ATOM 1260 O O . GLU A 1 163 ? -2.696 0.931 -12.763 1.00 95.94 163 GLU A O 1
ATOM 1265 N N . PHE A 1 164 ? -3.528 0.840 -10.663 1.00 97.56 164 PHE A N 1
ATOM 1266 C CA . PHE A 1 164 ? -2.585 1.789 -10.077 1.00 97.56 164 PHE A CA 1
ATOM 1267 C C . PHE A 1 164 ? -1.140 1.292 -10.146 1.00 97.56 164 PHE A C 1
ATOM 1269 O O . PHE A 1 164 ? -0.259 2.054 -10.541 1.00 97.56 164 PHE A O 1
ATOM 1276 N N . GLU A 1 165 ? -0.886 0.021 -9.832 1.00 97.94 165 GLU A N 1
ATOM 1277 C CA . GLU A 1 165 ? 0.460 -0.562 -9.861 1.00 97.94 165 GLU A CA 1
ATOM 1278 C C . GLU A 1 165 ? 1.030 -0.570 -11.292 1.00 97.94 165 GLU A C 1
ATOM 1280 O O . GLU A 1 165 ? 2.150 -0.113 -11.522 1.00 97.94 165 GLU A O 1
ATOM 1285 N N . HIS A 1 166 ? 0.239 -0.962 -12.300 1.00 97.38 166 HIS A N 1
ATOM 1286 C CA . HIS A 1 166 ? 0.681 -0.880 -13.699 1.00 97.38 166 HIS A CA 1
ATOM 1287 C C . HIS A 1 166 ? 0.888 0.559 -14.176 1.00 97.38 166 HIS A C 1
ATOM 1289 O O . HIS A 1 166 ? 1.805 0.834 -14.954 1.00 97.38 166 HIS A O 1
ATOM 1295 N N . ALA A 1 167 ? 0.013 1.486 -13.784 1.00 97.88 167 ALA A N 1
ATOM 1296 C CA . ALA A 1 167 ? 0.169 2.891 -14.136 1.00 97.88 167 ALA A CA 1
ATOM 1297 C C . ALA A 1 167 ? 1.442 3.477 -13.505 1.00 97.88 167 ALA A C 1
ATOM 1299 O O . ALA A 1 167 ? 2.209 4.126 -14.213 1.00 97.88 167 ALA A O 1
ATOM 1300 N N . SER A 1 168 ? 1.716 3.158 -12.238 1.00 98.31 168 SER A N 1
ATOM 1301 C CA . SER A 1 168 ? 2.931 3.548 -11.518 1.00 98.31 168 SER A CA 1
ATOM 1302 C C . SER A 1 168 ? 4.200 3.023 -12.196 1.00 98.31 168 SER A C 1
ATOM 1304 O O . SER A 1 168 ? 5.078 3.808 -12.549 1.00 98.31 168 SER A O 1
ATOM 1306 N N . LEU A 1 169 ? 4.275 1.718 -12.490 1.00 98.44 169 LEU A N 1
ATOM 1307 C CA . LEU A 1 169 ? 5.437 1.127 -13.166 1.00 98.44 169 LEU A CA 1
ATOM 1308 C C . LEU A 1 169 ? 5.690 1.765 -14.537 1.00 98.44 169 LEU A C 1
ATOM 1310 O O . LEU A 1 169 ? 6.819 2.150 -14.842 1.00 98.44 169 LEU A O 1
ATOM 1314 N N . ARG A 1 170 ? 4.637 1.955 -15.344 1.00 97.44 170 ARG A N 1
ATOM 1315 C CA . ARG A 1 170 ? 4.756 2.647 -16.638 1.00 97.44 170 ARG A CA 1
ATOM 1316 C C . ARG A 1 170 ? 5.270 4.071 -16.473 1.00 97.44 170 ARG A C 1
ATOM 1318 O O . ARG A 1 170 ? 6.120 4.492 -17.254 1.00 97.44 170 ARG A O 1
ATOM 1325 N N . GLN A 1 171 ? 4.780 4.791 -15.469 1.00 97.25 171 GLN A N 1
ATOM 1326 C CA . GLN A 1 171 ? 5.201 6.155 -15.184 1.00 97.25 171 GLN A CA 1
ATOM 1327 C C . GLN A 1 171 ? 6.701 6.227 -14.855 1.00 97.25 171 GLN A C 1
ATOM 1329 O O . GLN A 1 171 ? 7.422 7.048 -15.425 1.00 97.25 171 GLN A O 1
ATOM 1334 N N . LEU A 1 172 ? 7.184 5.318 -14.002 1.00 98.00 172 LEU A N 1
ATOM 1335 C CA . LEU A 1 172 ? 8.593 5.222 -13.612 1.00 98.00 172 LEU A CA 1
ATOM 1336 C C . LEU A 1 172 ? 9.490 4.881 -14.806 1.00 98.00 172 LEU A C 1
ATOM 1338 O O . LEU A 1 172 ? 10.491 5.558 -15.045 1.00 98.00 172 LEU A O 1
ATOM 1342 N N . TYR A 1 173 ? 9.111 3.882 -15.609 1.00 97.56 173 TYR A N 1
ATOM 1343 C CA . TYR A 1 173 ? 9.879 3.523 -16.801 1.00 97.56 173 TYR A CA 1
ATOM 1344 C C . TYR A 1 173 ? 9.941 4.666 -17.808 1.00 97.56 173 TYR A C 1
ATOM 1346 O O . TYR A 1 173 ? 11.011 4.980 -18.323 1.00 97.56 173 TYR A O 1
ATOM 1354 N N . GLN A 1 174 ? 8.805 5.304 -18.095 1.00 95.62 174 GLN A N 1
ATOM 1355 C CA . GLN A 1 174 ? 8.742 6.405 -19.052 1.00 95.62 174 GLN A CA 1
ATOM 1356 C C . GLN A 1 174 ? 9.585 7.592 -18.596 1.00 95.62 174 GLN A C 1
ATOM 1358 O O . GLN A 1 174 ? 10.323 8.140 -19.416 1.00 95.62 174 GLN A O 1
ATOM 1363 N N . SER A 1 175 ? 9.524 7.934 -17.305 1.00 96.25 175 SER A N 1
ATOM 1364 C CA . SER A 1 175 ? 10.361 8.975 -16.707 1.00 96.25 175 SER A CA 1
ATOM 1365 C C . SER A 1 175 ? 11.846 8.649 -16.872 1.00 96.25 175 SER A C 1
ATOM 1367 O O . SER A 1 175 ? 12.585 9.440 -17.458 1.00 96.25 175 SER A O 1
ATOM 1369 N N . LYS A 1 176 ? 12.267 7.423 -16.529 1.00 95.44 176 LYS A N 1
ATOM 1370 C CA . LYS A 1 176 ? 13.658 6.987 -16.719 1.00 95.44 176 LYS A CA 1
ATOM 1371 C C . LYS A 1 176 ? 14.103 7.051 -18.176 1.00 95.44 176 LYS A C 1
ATOM 1373 O O . LYS A 1 176 ? 15.213 7.470 -18.489 1.00 95.44 176 LYS A O 1
ATOM 1378 N N . MET A 1 177 ? 13.238 6.646 -19.102 1.00 93.19 177 MET A N 1
ATOM 1379 C CA . MET A 1 177 ? 13.550 6.726 -20.529 1.00 93.19 177 MET A CA 1
ATOM 1380 C C . MET A 1 177 ? 13.598 8.169 -21.031 1.00 93.19 177 MET A C 1
ATOM 1382 O O . MET A 1 177 ? 14.317 8.457 -21.985 1.00 93.19 177 MET A O 1
ATOM 1386 N N . ALA A 1 178 ? 12.830 9.086 -20.446 1.00 93.12 178 ALA A N 1
ATOM 1387 C CA . ALA A 1 178 ? 12.917 10.506 -20.761 1.00 93.12 178 ALA A CA 1
ATOM 1388 C C . ALA A 1 178 ? 14.229 11.116 -20.240 1.00 93.12 178 ALA A C 1
ATOM 1390 O O . ALA A 1 178 ? 14.888 11.824 -21.002 1.00 93.12 178 ALA A O 1
ATOM 1391 N N . GLU A 1 179 ? 14.640 10.769 -19.017 1.00 92.31 179 GLU A N 1
ATOM 1392 C CA . GLU A 1 179 ? 15.923 11.149 -18.406 1.00 92.31 179 GLU A CA 1
ATOM 1393 C C . GLU A 1 179 ? 17.101 10.758 -19.312 1.00 92.31 179 GLU A C 1
ATOM 1395 O O . GLU A 1 179 ? 17.834 11.631 -19.777 1.00 92.31 179 GLU A O 1
ATOM 1400 N N . LEU A 1 180 ? 17.203 9.481 -19.703 1.00 89.56 180 LEU A N 1
ATOM 1401 C CA . LEU A 1 180 ? 18.282 9.005 -20.585 1.00 89.56 180 LEU A CA 1
ATOM 1402 C C . LEU A 1 180 ? 18.311 9.730 -21.940 1.00 89.56 180 LEU A C 1
ATOM 1404 O O . LEU A 1 180 ? 19.375 10.020 -22.490 1.00 89.56 180 LEU A O 1
ATOM 1408 N N . ARG A 1 181 ? 17.137 10.037 -22.510 1.00 88.00 181 ARG A N 1
ATOM 1409 C CA . ARG A 1 181 ? 17.052 10.790 -23.774 1.00 88.00 181 ARG A CA 1
ATOM 1410 C C . ARG A 1 181 ? 17.500 12.239 -23.603 1.00 88.00 181 ARG A C 1
ATOM 1412 O O . ARG A 1 181 ? 18.068 12.800 -24.539 1.00 88.00 181 ARG A O 1
ATOM 1419 N N . ALA A 1 182 ? 17.222 12.856 -22.457 1.00 88.69 182 ALA A N 1
ATOM 1420 C CA . ALA A 1 182 ? 17.679 14.207 -22.155 1.00 88.69 182 ALA A CA 1
ATOM 1421 C C . ALA A 1 182 ? 19.206 14.244 -21.987 1.00 88.69 182 ALA A C 1
ATOM 1423 O O . ALA A 1 182 ? 19.862 15.088 -22.601 1.00 88.69 182 ALA A O 1
ATOM 1424 N N . GLU A 1 183 ? 19.778 13.280 -21.263 1.00 86.88 183 GLU A N 1
ATOM 1425 C CA . GLU A 1 183 ? 21.229 13.133 -21.086 1.00 86.88 183 GLU A CA 1
ATOM 1426 C C . GLU A 1 183 ? 21.959 12.945 -22.425 1.00 86.88 183 GLU A C 1
ATOM 1428 O O . GLU A 1 183 ? 22.959 13.615 -22.698 1.00 86.88 183 GLU A O 1
ATOM 1433 N N . ALA A 1 184 ? 21.422 12.099 -23.311 1.00 81.31 184 ALA A N 1
ATOM 1434 C CA . ALA A 1 184 ? 21.997 11.866 -24.635 1.00 81.31 184 ALA A CA 1
ATOM 1435 C C . ALA A 1 184 ? 22.026 13.138 -25.507 1.00 81.31 184 ALA A C 1
ATOM 1437 O O . ALA A 1 184 ? 22.997 13.381 -26.229 1.00 81.31 184 ALA A O 1
ATOM 1438 N N . LYS A 1 185 ? 20.986 13.983 -25.429 1.00 80.31 185 LYS A N 1
ATOM 1439 C CA . LYS A 1 185 ? 20.931 15.260 -26.164 1.00 80.31 185 LYS A CA 1
ATOM 1440 C C . LYS A 1 185 ? 21.968 16.260 -25.653 1.00 80.31 185 LYS A C 1
ATOM 1442 O O . LYS A 1 185 ? 22.677 16.862 -26.456 1.00 80.31 185 LYS A O 1
ATOM 1447 N N . GLN A 1 186 ? 22.112 16.389 -24.335 1.00 78.25 186 GLN A N 1
ATOM 1448 C CA . GLN A 1 186 ? 23.084 17.303 -23.722 1.00 78.25 186 GLN A CA 1
ATOM 1449 C C . GLN A 1 186 ? 24.537 16.936 -24.080 1.00 78.25 186 GLN A C 1
ATOM 1451 O O . GLN A 1 186 ? 25.365 17.809 -24.363 1.00 78.25 186 GLN A O 1
ATOM 1456 N N . GLN A 1 187 ? 24.852 15.639 -24.145 1.00 70.12 187 GLN A N 1
ATOM 1457 C CA . GLN A 1 187 ? 26.166 15.162 -24.596 1.00 70.12 187 GLN A CA 1
ATOM 1458 C C . GLN A 1 187 ? 26.443 15.508 -26.071 1.00 70.12 187 GLN A C 1
ATOM 1460 O O . GLN A 1 187 ? 27.562 15.883 -26.427 1.00 70.12 187 GLN A O 1
ATOM 1465 N N . SER A 1 188 ? 25.423 15.457 -26.932 1.00 66.88 188 SER A N 1
ATOM 1466 C CA . SER A 1 188 ? 25.559 15.842 -28.341 1.00 66.88 188 SER A CA 1
ATOM 1467 C C . SER A 1 188 ? 25.803 17.347 -28.531 1.00 66.88 188 SER A C 1
ATOM 1469 O O . SER A 1 188 ? 26.601 17.730 -29.385 1.00 66.88 188 SER A O 1
ATOM 1471 N N . GLU A 1 189 ? 25.140 18.210 -27.756 1.00 66.38 189 GLU A N 1
ATOM 1472 C CA . GLU A 1 189 ? 25.238 19.673 -27.902 1.00 66.38 189 GLU A CA 1
ATOM 1473 C C . GLU A 1 189 ? 26.570 20.237 -27.384 1.00 66.38 189 GLU A C 1
ATOM 1475 O O . GLU A 1 189 ? 27.184 21.088 -28.031 1.00 66.38 189 GLU A O 1
ATOM 1480 N N . SER A 1 190 ? 27.080 19.711 -26.266 1.00 58.00 190 SER A N 1
ATOM 1481 C CA . SER A 1 190 ? 28.379 20.114 -25.697 1.00 58.00 190 SER A CA 1
ATOM 1482 C C . SER A 1 190 ? 29.578 19.817 -26.611 1.00 58.00 190 SER A C 1
ATOM 1484 O O . SER A 1 190 ? 30.588 20.521 -26.567 1.00 58.00 190 SER A O 1
ATOM 1486 N N . THR A 1 191 ? 29.452 18.836 -27.509 1.00 56.03 191 THR A N 1
ATOM 1487 C CA . THR A 1 191 ? 30.499 18.475 -28.479 1.00 56.03 191 THR A CA 1
ATOM 1488 C C . THR A 1 191 ? 30.537 19.434 -29.689 1.00 56.03 191 THR A C 1
ATOM 1490 O O . THR A 1 191 ? 31.518 19.468 -30.433 1.00 56.03 191 THR A O 1
ATOM 1493 N N . GLY A 1 192 ? 29.504 20.267 -29.885 1.00 51.34 192 GLY A N 1
ATOM 1494 C CA . GLY A 1 192 ? 29.331 21.129 -31.063 1.00 51.34 192 GLY A CA 1
ATOM 1495 C C . GLY A 1 192 ? 30.029 22.500 -31.040 1.00 51.34 192 GLY A C 1
ATOM 1496 O O . GLY A 1 192 ? 29.952 23.216 -32.036 1.00 51.34 192 GLY A O 1
ATOM 1497 N N . SER A 1 193 ? 30.710 22.895 -29.953 1.00 46.50 193 SER A N 1
ATOM 1498 C CA . SER A 1 193 ? 31.168 24.290 -29.755 1.00 46.50 193 SER A CA 1
ATOM 1499 C C . SER A 1 193 ? 32.691 24.532 -29.780 1.00 46.50 193 SER A C 1
ATOM 1501 O O . SER A 1 193 ? 33.132 25.620 -29.404 1.00 46.50 193 SER A O 1
ATOM 1503 N N . ILE A 1 194 ? 33.534 23.598 -30.237 1.00 45.84 194 ILE A N 1
ATOM 1504 C CA . ILE A 1 194 ? 34.988 23.854 -30.314 1.00 45.84 194 ILE A CA 1
ATOM 1505 C C . ILE A 1 194 ? 35.469 23.832 -31.762 1.00 45.84 194 ILE A C 1
ATOM 1507 O O . ILE A 1 194 ? 35.504 22.806 -32.439 1.00 45.84 194 ILE A O 1
ATOM 1511 N N . GLY A 1 195 ? 35.843 25.020 -32.237 1.00 44.84 195 GLY A N 1
ATOM 1512 C CA . GLY A 1 195 ? 36.385 25.244 -33.563 1.00 44.84 195 GLY A CA 1
ATOM 1513 C C . GLY A 1 195 ? 37.634 24.411 -33.869 1.00 44.84 195 GLY A C 1
ATOM 1514 O O . GLY A 1 195 ? 38.539 24.266 -33.057 1.00 44.84 195 GLY A O 1
ATOM 1515 N N . ARG A 1 196 ? 37.678 23.924 -35.112 1.00 44.75 196 ARG A N 1
ATOM 1516 C CA . ARG A 1 196 ? 38.856 23.812 -35.988 1.00 44.75 196 ARG A CA 1
ATOM 1517 C C . ARG A 1 196 ? 40.202 23.533 -35.285 1.00 44.75 196 ARG A C 1
ATOM 1519 O O . ARG A 1 196 ? 41.080 24.388 -35.277 1.00 44.75 196 ARG A O 1
ATOM 1526 N N . ALA A 1 197 ? 40.430 22.292 -34.858 1.00 37.16 197 ALA A N 1
ATOM 1527 C CA . ALA A 1 197 ? 41.781 21.763 -34.659 1.00 37.16 197 ALA A CA 1
ATOM 1528 C C . ALA A 1 197 ? 41.914 20.378 -35.313 1.00 37.16 197 ALA A C 1
ATOM 1530 O O . ALA A 1 197 ? 41.213 19.428 -34.975 1.00 37.16 197 ALA A O 1
ATOM 1531 N N . LYS A 1 198 ? 42.810 20.282 -36.303 1.00 46.25 198 LYS A N 1
ATOM 1532 C CA . LYS A 1 198 ? 43.279 19.022 -36.892 1.00 46.25 198 LYS A CA 1
ATOM 1533 C C . LYS A 1 198 ? 44.069 18.256 -35.827 1.00 46.25 198 LYS A C 1
ATOM 1535 O O . LYS A 1 198 ? 45.127 18.721 -35.422 1.00 46.25 198 LYS A O 1
ATOM 1540 N N . GLY A 1 199 ? 43.600 17.073 -35.449 1.00 35.19 199 GLY A N 1
ATOM 1541 C CA . GLY A 1 199 ? 44.348 16.139 -34.609 1.00 35.19 199 GLY A CA 1
ATOM 1542 C C . GLY A 1 199 ? 43.412 15.148 -33.935 1.00 35.19 199 GLY A C 1
ATOM 1543 O O . GLY A 1 199 ? 42.712 15.517 -33.007 1.00 35.19 199 GLY A O 1
ATOM 1544 N N . ALA A 1 200 ? 43.373 13.928 -34.470 1.00 41.16 200 ALA A N 1
ATOM 1545 C CA . ALA A 1 200 ? 42.659 12.741 -33.998 1.00 41.16 200 ALA A CA 1
ATOM 1546 C C . ALA A 1 200 ? 42.154 12.784 -32.536 1.00 41.16 200 ALA A C 1
ATOM 1548 O O . ALA A 1 200 ? 42.882 12.424 -31.616 1.00 41.16 200 ALA A O 1
ATOM 1549 N N . SER A 1 201 ? 40.877 13.127 -32.343 1.00 34.75 201 SER A N 1
ATOM 1550 C CA . SER A 1 201 ? 40.128 12.689 -31.165 1.00 34.75 201 SER A CA 1
ATOM 1551 C C . SER A 1 201 ? 39.350 11.437 -31.560 1.00 34.75 201 SER A C 1
ATOM 1553 O O . SER A 1 201 ? 38.293 11.507 -32.179 1.00 34.75 201 SER A O 1
ATOM 1555 N N . LEU A 1 202 ? 39.934 10.276 -31.267 1.00 40.59 202 LEU A N 1
ATOM 1556 C CA . LEU A 1 202 ? 39.327 8.948 -31.420 1.00 40.59 202 LEU A CA 1
ATOM 1557 C C . LEU A 1 202 ? 38.409 8.589 -30.237 1.00 40.59 202 LEU A C 1
ATOM 1559 O O . LEU A 1 202 ? 38.113 7.420 -30.022 1.00 40.59 202 LEU A O 1
ATOM 1563 N N . ASN A 1 203 ? 37.927 9.580 -29.485 1.00 38.50 203 ASN A N 1
ATOM 1564 C CA . ASN A 1 203 ? 37.074 9.361 -28.321 1.00 38.50 203 ASN A CA 1
ATOM 1565 C C . ASN A 1 203 ? 35.644 9.824 -28.614 1.00 38.50 203 ASN A C 1
ATOM 1567 O O . ASN A 1 203 ? 35.128 10.733 -27.975 1.00 38.50 203 ASN A O 1
ATOM 1571 N N . THR A 1 204 ? 34.999 9.197 -29.594 1.00 40.56 204 THR A N 1
ATOM 1572 C CA . THR A 1 204 ? 33.538 9.065 -29.568 1.00 40.56 204 THR A CA 1
ATOM 1573 C C . THR A 1 204 ? 33.269 7.625 -29.169 1.00 40.56 204 THR A C 1
ATOM 1575 O O . THR A 1 204 ? 33.137 6.734 -30.002 1.00 40.56 204 THR A O 1
ATOM 1578 N N . SER A 1 205 ? 33.322 7.353 -27.863 1.00 42.72 205 SER A N 1
ATOM 1579 C CA . SER A 1 205 ? 32.799 6.092 -27.343 1.00 42.72 205 SER A CA 1
ATOM 1580 C C . SER A 1 205 ? 31.359 5.966 -27.842 1.00 42.72 205 SER A C 1
ATOM 1582 O O . SER A 1 205 ? 30.603 6.929 -27.674 1.00 42.72 205 SER A O 1
ATOM 1584 N N . PRO A 1 206 ? 30.984 4.846 -28.489 1.00 47.09 206 PRO A N 1
ATOM 1585 C CA . PRO A 1 206 ? 29.613 4.651 -28.924 1.00 47.09 206 PRO A CA 1
ATOM 1586 C C . PRO A 1 206 ? 28.735 4.838 -27.693 1.00 47.09 206 PRO A C 1
ATOM 1588 O O . PRO A 1 206 ? 29.050 4.305 -26.626 1.00 47.09 206 PRO A O 1
ATOM 1591 N N . GLN A 1 207 ? 27.704 5.670 -27.840 1.00 54.22 207 GLN A N 1
ATOM 1592 C CA . GLN A 1 207 ? 26.673 5.898 -26.836 1.00 54.22 207 GLN A CA 1
ATOM 1593 C C . GLN A 1 207 ? 26.382 4.562 -26.145 1.00 54.22 207 GLN A C 1
ATOM 1595 O O . GLN A 1 207 ? 26.103 3.571 -26.824 1.00 54.22 207 GLN A O 1
ATOM 1600 N N . GLN A 1 208 ? 26.519 4.490 -24.818 1.00 55.34 208 GLN A N 1
ATOM 1601 C CA . GLN A 1 208 ? 26.074 3.319 -24.062 1.00 55.34 208 GLN A CA 1
ATOM 1602 C C . GLN A 1 208 ? 24.545 3.270 -24.154 1.00 55.34 208 GLN A C 1
ATOM 1604 O O . GLN A 1 208 ? 23.832 3.733 -23.274 1.00 55.34 208 GLN A O 1
ATOM 1609 N N . LEU A 1 209 ? 24.046 2.758 -25.279 1.00 70.19 209 LEU A N 1
ATOM 1610 C CA . LEU A 1 209 ? 22.625 2.667 -25.604 1.00 70.19 209 LEU A CA 1
ATOM 1611 C C . LEU A 1 209 ? 21.908 1.673 -24.684 1.00 70.19 209 LEU A C 1
ATOM 1613 O O . LEU A 1 209 ? 20.702 1.773 -24.481 1.00 70.19 209 LEU A O 1
ATOM 1617 N N . ILE A 1 210 ? 22.665 0.734 -24.110 1.00 86.06 210 ILE A N 1
ATOM 1618 C CA . ILE A 1 210 ? 22.197 -0.264 -23.154 1.00 86.06 210 ILE A CA 1
ATOM 1619 C C . ILE A 1 210 ? 23.074 -0.174 -21.907 1.00 86.06 210 ILE A C 1
ATOM 1621 O O . ILE A 1 210 ? 24.293 -0.339 -21.983 1.00 86.06 210 ILE A O 1
ATOM 1625 N N . SER A 1 211 ? 22.444 0.055 -20.758 1.00 89.69 211 SER A N 1
ATOM 1626 C CA . SER A 1 211 ? 23.086 0.103 -19.450 1.00 89.69 211 SER A CA 1
ATOM 1627 C C . SER A 1 211 ? 22.461 -0.912 -18.501 1.00 89.69 211 SER A C 1
ATOM 1629 O O . SER A 1 211 ? 21.240 -1.024 -18.391 1.00 89.69 211 SER A O 1
ATOM 1631 N N . VAL A 1 212 ? 23.317 -1.613 -17.756 1.00 91.19 212 VAL A N 1
ATOM 1632 C CA . VAL A 1 212 ? 22.890 -2.517 -16.681 1.00 91.19 212 VAL A CA 1
ATOM 1633 C C . VAL A 1 212 ? 22.208 -1.738 -15.558 1.00 91.19 212 VAL A C 1
ATOM 1635 O O . VAL A 1 212 ? 21.248 -2.236 -14.984 1.00 91.19 212 VAL A O 1
ATOM 1638 N N . THR A 1 213 ? 22.640 -0.504 -15.274 1.00 92.31 213 THR A N 1
ATOM 1639 C CA . THR A 1 213 ? 22.066 0.302 -14.182 1.00 92.31 213 THR A CA 1
ATOM 1640 C C . THR A 1 213 ? 20.577 0.575 -14.384 1.00 92.31 213 THR A C 1
ATOM 1642 O O . THR A 1 213 ? 19.805 0.469 -13.438 1.00 92.31 213 THR A O 1
ATOM 1645 N N . VAL A 1 214 ? 20.167 0.827 -15.628 1.00 94.94 214 VAL A N 1
ATOM 1646 C CA . VAL A 1 214 ? 18.771 1.072 -16.010 1.00 94.94 214 VAL A CA 1
ATOM 1647 C C . VAL A 1 214 ? 17.913 -0.169 -15.770 1.00 94.94 214 VAL A C 1
ATOM 1649 O O . VAL A 1 214 ? 16.841 -0.088 -15.177 1.00 94.94 214 VAL A O 1
ATOM 1652 N N . VAL A 1 215 ? 18.399 -1.341 -16.188 1.00 95.69 215 VAL A N 1
ATOM 1653 C CA . VAL A 1 215 ? 17.683 -2.608 -15.978 1.00 95.69 215 VAL A CA 1
ATOM 1654 C C . VAL A 1 215 ? 17.610 -2.947 -14.488 1.00 95.69 215 VAL A C 1
ATOM 1656 O O . VAL A 1 215 ? 16.571 -3.410 -14.025 1.00 95.69 215 VAL A O 1
ATOM 1659 N N . THR A 1 216 ? 18.665 -2.667 -13.718 1.00 96.56 216 THR A N 1
ATOM 1660 C CA . THR A 1 216 ? 18.651 -2.823 -12.258 1.00 96.56 216 THR A CA 1
ATOM 1661 C C . THR A 1 216 ? 17.582 -1.945 -11.605 1.00 96.56 216 THR A C 1
ATOM 1663 O O . THR A 1 216 ? 16.881 -2.416 -10.713 1.00 96.56 216 THR A O 1
ATOM 1666 N N . GLU A 1 217 ? 17.401 -0.699 -12.054 1.00 96.69 217 GLU A N 1
ATOM 1667 C CA . GLU A 1 217 ? 16.326 0.167 -11.551 1.00 96.69 217 GLU A CA 1
ATOM 1668 C C . GLU A 1 217 ? 14.938 -0.378 -11.892 1.00 96.69 217 GLU A C 1
ATOM 1670 O O . GLU A 1 217 ? 14.076 -0.422 -11.013 1.00 96.69 217 GLU A O 1
ATOM 1675 N N . PHE A 1 218 ? 14.735 -0.871 -13.120 1.00 98.00 218 PHE A N 1
ATOM 1676 C CA . PHE A 1 218 ? 13.480 -1.524 -13.494 1.00 98.00 218 PHE A CA 1
ATOM 1677 C C . PHE A 1 218 ? 13.189 -2.712 -12.582 1.00 98.00 218 PHE A C 1
ATOM 1679 O O . PHE A 1 218 ? 12.103 -2.796 -12.014 1.00 98.00 218 PHE A O 1
ATOM 1686 N N . VAL A 1 219 ? 14.160 -3.608 -12.392 1.00 98.19 219 VAL A N 1
ATOM 1687 C CA . VAL A 1 219 ? 14.007 -4.779 -11.517 1.00 98.19 219 VAL A CA 1
ATOM 1688 C C . VAL A 1 219 ? 13.667 -4.350 -10.092 1.00 98.19 219 VAL A C 1
ATOM 1690 O O . VAL A 1 219 ? 12.720 -4.889 -9.527 1.00 98.19 219 VAL A O 1
ATOM 1693 N N . ARG A 1 220 ? 14.351 -3.336 -9.548 1.00 98.38 220 ARG A N 1
ATOM 1694 C CA . ARG A 1 220 ? 14.091 -2.820 -8.197 1.00 98.38 220 ARG A CA 1
ATOM 1695 C C . ARG A 1 220 ? 12.651 -2.330 -8.028 1.00 98.38 220 ARG A C 1
ATOM 1697 O O . ARG A 1 220 ? 12.018 -2.643 -7.026 1.00 98.38 220 ARG A O 1
ATOM 1704 N N . TRP A 1 221 ? 12.104 -1.600 -9.003 1.00 98.50 221 TRP A N 1
ATOM 1705 C CA . TRP A 1 221 ? 10.707 -1.149 -8.940 1.00 98.50 221 TRP A CA 1
ATOM 1706 C C . TRP A 1 221 ? 9.703 -2.305 -8.996 1.00 98.50 221 TRP A C 1
ATOM 1708 O O . TRP A 1 221 ? 8.679 -2.256 -8.317 1.00 98.50 221 TRP A O 1
ATOM 1718 N N . ASN A 1 222 ? 9.999 -3.366 -9.750 1.00 98.44 222 ASN A N 1
ATOM 1719 C CA . ASN A 1 222 ? 9.132 -4.550 -9.793 1.00 98.44 222 ASN A CA 1
ATOM 1720 C C . ASN A 1 222 ? 9.229 -5.396 -8.534 1.00 98.44 222 ASN A C 1
ATOM 1722 O O . ASN A 1 222 ? 8.218 -5.922 -8.087 1.00 98.44 222 ASN A O 1
ATOM 1726 N N . GLU A 1 223 ? 10.423 -5.542 -7.967 1.00 98.38 223 GLU A N 1
ATOM 1727 C CA . GLU A 1 223 ? 10.614 -6.227 -6.690 1.00 98.38 223 GLU A CA 1
ATOM 1728 C C . GLU A 1 223 ? 9.798 -5.541 -5.588 1.00 98.38 223 GLU A C 1
ATOM 1730 O O . GLU A 1 223 ? 9.096 -6.199 -4.816 1.00 98.38 223 GLU A O 1
ATOM 1735 N N . GLU A 1 224 ? 9.814 -4.208 -5.572 1.00 98.25 224 GLU A N 1
ATOM 1736 C CA . GLU A 1 224 ? 9.018 -3.410 -4.644 1.00 98.25 224 GLU A CA 1
ATOM 1737 C C . GLU A 1 224 ? 7.505 -3.590 -4.874 1.00 98.25 224 GLU A C 1
ATOM 1739 O O . GLU A 1 224 ? 6.749 -3.779 -3.920 1.00 98.25 224 GLU A O 1
ATOM 1744 N N . ALA A 1 225 ? 7.060 -3.598 -6.136 1.00 98.56 225 ALA A N 1
ATOM 1745 C CA . ALA A 1 225 ? 5.668 -3.863 -6.505 1.00 98.56 225 ALA A CA 1
ATOM 1746 C C . ALA A 1 225 ? 5.215 -5.274 -6.093 1.00 98.56 225 ALA A C 1
ATOM 1748 O O . ALA A 1 225 ? 4.126 -5.446 -5.547 1.00 98.56 225 ALA A O 1
ATOM 1749 N N . ILE A 1 226 ? 6.060 -6.289 -6.294 1.00 98.12 226 ILE A N 1
ATOM 1750 C CA . ILE A 1 226 ? 5.782 -7.666 -5.865 1.00 98.12 226 ILE A CA 1
ATOM 1751 C C . ILE A 1 226 ? 5.677 -7.732 -4.343 1.00 98.12 226 ILE A C 1
ATOM 1753 O O . ILE A 1 226 ? 4.730 -8.333 -3.845 1.00 98.12 226 ILE A O 1
ATOM 1757 N N . SER A 1 227 ? 6.583 -7.074 -3.616 1.00 98.19 227 SER A N 1
ATOM 1758 C CA . SER A 1 227 ? 6.559 -7.027 -2.148 1.00 98.19 227 SER A CA 1
ATOM 1759 C C . SER A 1 227 ? 5.247 -6.431 -1.624 1.00 98.19 227 SER A C 1
ATOM 1761 O O . SER A 1 227 ? 4.603 -7.024 -0.756 1.00 98.19 227 SER A O 1
ATOM 1763 N N . ARG A 1 228 ? 4.786 -5.312 -2.210 1.00 97.88 228 ARG A N 1
ATOM 1764 C CA . ARG A 1 228 ? 3.466 -4.734 -1.898 1.00 97.88 228 ARG A CA 1
ATOM 1765 C C . ARG A 1 228 ? 2.326 -5.692 -2.221 1.00 97.88 228 ARG A C 1
ATOM 1767 O O . ARG A 1 228 ? 1.433 -5.878 -1.402 1.00 97.88 228 ARG A O 1
ATOM 1774 N N . CYS A 1 229 ? 2.357 -6.324 -3.391 1.00 97.75 229 CYS A N 1
ATOM 1775 C CA . CYS A 1 229 ? 1.325 -7.270 -3.798 1.00 97.75 229 CYS A CA 1
ATOM 1776 C C . CYS A 1 229 ? 1.243 -8.476 -2.849 1.00 97.75 229 CYS A C 1
ATOM 1778 O O . CYS A 1 229 ? 0.148 -8.925 -2.525 1.00 97.75 229 CYS A O 1
ATOM 1780 N N . THR A 1 230 ? 2.376 -9.021 -2.406 1.00 96.94 230 THR A N 1
ATOM 1781 C CA . THR A 1 230 ? 2.390 -10.163 -1.479 1.00 96.94 230 THR A CA 1
ATOM 1782 C C . THR A 1 230 ? 1.918 -9.794 -0.081 1.00 96.94 230 THR A C 1
ATOM 1784 O O . THR A 1 230 ? 1.409 -10.654 0.626 1.00 96.94 230 THR A O 1
ATOM 1787 N N . LEU A 1 231 ? 2.081 -8.529 0.308 1.00 97.44 231 LEU A N 1
ATOM 1788 C CA . LEU A 1 231 ? 1.576 -7.999 1.568 1.00 97.44 231 LEU A CA 1
ATOM 1789 C C . LEU A 1 231 ? 0.058 -7.780 1.510 1.00 97.44 231 LEU A C 1
ATOM 1791 O O . LEU A 1 231 ? -0.655 -8.200 2.409 1.00 97.44 231 LEU A O 1
ATOM 1795 N N . LEU A 1 232 ? -0.439 -7.135 0.451 1.00 97.31 232 LEU A N 1
ATOM 1796 C CA . LEU A 1 232 ? -1.843 -6.722 0.341 1.00 97.31 232 LEU A CA 1
ATOM 1797 C C . LEU A 1 232 ? -2.809 -7.878 0.058 1.00 97.31 232 LEU A C 1
ATOM 1799 O O . LEU A 1 232 ? -4.009 -7.730 0.281 1.00 97.31 232 LEU A O 1
ATOM 1803 N N . PHE A 1 233 ? -2.335 -9.005 -0.471 1.00 96.81 233 PHE A N 1
ATOM 1804 C CA . PHE A 1 233 ? -3.202 -10.108 -0.880 1.00 96.81 233 PHE A CA 1
ATOM 1805 C C . PHE A 1 233 ? -2.762 -11.424 -0.247 1.00 96.81 233 PHE A C 1
ATOM 1807 O O . PHE A 1 233 ? -1.672 -11.920 -0.510 1.00 96.81 233 PHE A O 1
ATOM 1814 N N . SER A 1 234 ? -3.671 -12.047 0.502 1.00 92.00 234 SER A N 1
ATOM 1815 C CA . SER A 1 234 ? -3.427 -13.340 1.154 1.00 92.00 234 SER A CA 1
ATOM 1816 C C . SER A 1 234 ? -3.747 -14.540 0.253 1.00 92.00 234 SER A C 1
ATOM 1818 O O . SER A 1 234 ? -3.220 -15.634 0.454 1.00 92.00 234 SER A O 1
ATOM 1820 N N . GLN A 1 235 ? -4.613 -14.372 -0.757 1.00 95.19 235 GLN A N 1
ATOM 1821 C CA . GLN A 1 235 ? -5.057 -15.481 -1.605 1.00 95.19 235 GLN A CA 1
ATOM 1822 C C . GLN A 1 235 ? -3.985 -15.851 -2.652 1.00 95.19 235 GLN A C 1
ATOM 1824 O O . GLN A 1 235 ? -3.701 -15.039 -3.540 1.00 95.19 235 GLN A O 1
ATOM 1829 N N . PRO A 1 236 ? -3.444 -17.091 -2.651 1.00 96.25 236 PRO A N 1
ATOM 1830 C CA . PRO A 1 236 ? -2.330 -17.462 -3.531 1.00 96.25 236 PRO A CA 1
ATOM 1831 C C . PRO A 1 236 ? -2.623 -17.312 -5.028 1.00 96.25 236 PRO A C 1
ATOM 1833 O O . PRO A 1 236 ? -1.738 -16.960 -5.803 1.00 96.25 236 PRO A O 1
ATOM 1836 N N . THR A 1 237 ? -3.867 -17.553 -5.451 1.00 96.81 237 THR A N 1
ATOM 1837 C CA . THR A 1 237 ? -4.289 -17.394 -6.851 1.00 96.81 237 THR A CA 1
ATOM 1838 C C . THR A 1 237 ? -4.266 -15.935 -7.298 1.00 96.81 237 THR A C 1
ATOM 1840 O O . THR A 1 237 ? -3.831 -15.649 -8.412 1.00 96.81 237 THR A O 1
ATOM 1843 N N . THR A 1 238 ? -4.689 -15.020 -6.426 1.00 95.56 238 THR A N 1
ATOM 1844 C CA . THR A 1 238 ? -4.709 -13.574 -6.685 1.00 95.56 238 THR A CA 1
ATOM 1845 C C . THR A 1 238 ? -3.291 -13.021 -6.717 1.00 95.56 238 THR A C 1
ATOM 1847 O O . THR A 1 238 ? -2.919 -12.349 -7.678 1.00 95.56 238 THR A O 1
ATOM 1850 N N . VAL A 1 239 ? -2.455 -13.403 -5.745 1.00 97.00 239 VAL A N 1
ATOM 1851 C CA . VAL A 1 239 ? -1.024 -13.060 -5.734 1.00 97.00 239 VAL A CA 1
ATOM 1852 C C . VAL A 1 239 ? -0.34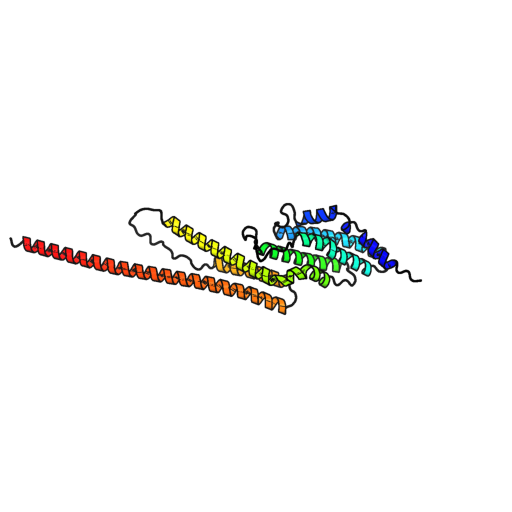4 -13.549 -7.011 1.00 97.00 239 VAL A C 1
ATOM 1854 O O . VAL A 1 239 ? 0.314 -12.769 -7.692 1.00 97.00 239 VAL A O 1
ATOM 1857 N N . ALA A 1 240 ? -0.543 -14.812 -7.396 1.00 97.56 240 ALA A N 1
ATOM 1858 C CA . ALA A 1 240 ? 0.059 -15.359 -8.610 1.00 97.56 240 ALA A CA 1
ATOM 1859 C C . ALA A 1 240 ? -0.387 -14.609 -9.878 1.00 97.56 240 ALA A C 1
ATOM 1861 O O . ALA A 1 240 ? 0.434 -14.341 -10.758 1.00 97.56 240 ALA A O 1
ATOM 1862 N N . ALA A 1 241 ? -1.671 -14.247 -9.978 1.00 97.06 241 ALA A N 1
ATOM 1863 C CA . ALA A 1 241 ? -2.194 -13.483 -11.106 1.00 97.06 241 ALA A CA 1
ATOM 1864 C C . ALA A 1 241 ? -1.569 -12.080 -11.189 1.00 97.06 241 ALA A C 1
ATOM 1866 O O . ALA A 1 241 ? -1.099 -11.688 -12.262 1.00 97.06 241 ALA A O 1
ATOM 1867 N N . ASN A 1 242 ? -1.506 -11.370 -10.061 1.00 96.31 242 ASN A N 1
ATOM 1868 C CA . ASN A 1 242 ? -0.958 -10.019 -9.969 1.00 96.31 242 ASN A CA 1
ATOM 1869 C C . ASN A 1 242 ? 0.555 -10.004 -10.226 1.00 96.31 242 ASN A C 1
ATOM 1871 O O . ASN A 1 242 ? 1.023 -9.245 -11.073 1.00 96.31 242 ASN A O 1
ATOM 1875 N N . VAL A 1 243 ? 1.316 -10.899 -9.586 1.00 97.06 243 VAL A N 1
ATOM 1876 C CA . VAL A 1 243 ? 2.771 -11.034 -9.781 1.00 97.06 243 VAL A CA 1
ATOM 1877 C C . VAL A 1 243 ? 3.101 -11.362 -11.233 1.00 97.06 243 VAL A C 1
ATOM 1879 O O . VAL A 1 243 ? 4.011 -10.767 -11.806 1.00 97.06 243 VAL A O 1
ATOM 1882 N N . ARG A 1 244 ? 2.337 -12.258 -11.872 1.00 97.75 244 ARG A N 1
ATOM 1883 C CA . ARG A 1 244 ? 2.497 -12.544 -13.304 1.00 97.75 244 ARG A CA 1
ATOM 1884 C C . ARG A 1 244 ? 2.290 -11.290 -14.155 1.00 97.75 244 ARG A C 1
ATOM 1886 O O . ARG A 1 244 ? 3.018 -11.100 -15.124 1.00 97.75 244 ARG A O 1
ATOM 1893 N N . SER A 1 245 ? 1.310 -10.456 -13.810 1.00 97.12 245 SER A N 1
ATOM 1894 C CA . SER A 1 245 ? 1.023 -9.215 -14.534 1.00 97.12 245 SER A CA 1
ATOM 1895 C C . SER A 1 245 ? 2.133 -8.171 -14.364 1.00 97.12 245 SER A C 1
ATOM 1897 O O . SER A 1 245 ? 2.610 -7.620 -15.356 1.00 97.12 245 SER A O 1
ATOM 1899 N N . ILE A 1 246 ? 2.617 -7.978 -13.132 1.00 97.88 246 ILE A N 1
ATOM 1900 C CA . ILE A 1 246 ? 3.764 -7.109 -12.819 1.00 97.88 246 ILE A CA 1
ATOM 1901 C C . ILE A 1 246 ? 5.002 -7.577 -13.596 1.00 97.88 246 ILE A C 1
ATOM 1903 O O . ILE A 1 246 ? 5.636 -6.799 -14.307 1.00 97.88 246 ILE A O 1
ATOM 1907 N N . PHE A 1 247 ? 5.298 -8.877 -13.555 1.00 97.38 247 PHE A N 1
ATOM 1908 C CA . PHE A 1 247 ? 6.437 -9.451 -14.266 1.00 97.38 247 PHE A CA 1
ATOM 1909 C C . PHE A 1 247 ? 6.320 -9.310 -15.790 1.00 97.38 247 PHE A C 1
ATOM 1911 O O . PHE A 1 247 ? 7.308 -9.015 -16.461 1.00 97.38 247 PHE A O 1
ATOM 1918 N N . ALA A 1 248 ? 5.120 -9.467 -16.355 1.00 97.38 248 ALA A N 1
ATOM 1919 C CA . ALA A 1 248 ? 4.891 -9.231 -17.778 1.00 97.38 248 ALA A CA 1
ATOM 1920 C C . ALA A 1 248 ? 5.185 -7.772 -18.173 1.00 97.38 248 ALA A C 1
ATOM 1922 O O . ALA A 1 248 ? 5.768 -7.540 -19.230 1.00 97.38 248 ALA A O 1
ATOM 1923 N N . CYS A 1 249 ? 4.851 -6.803 -17.311 1.00 96.25 249 CYS A N 1
ATOM 1924 C CA . CYS A 1 249 ? 5.177 -5.391 -17.520 1.00 96.25 249 CYS A CA 1
ATOM 1925 C C . CYS A 1 249 ? 6.697 -5.145 -17.541 1.00 96.25 249 CYS A C 1
ATOM 1927 O O . CYS A 1 249 ? 7.190 -4.427 -18.412 1.00 96.25 249 CYS A O 1
ATOM 1929 N N . LEU A 1 250 ? 7.456 -5.785 -16.642 1.00 98.00 250 LEU A N 1
ATOM 1930 C CA . LEU A 1 250 ? 8.924 -5.747 -16.670 1.00 98.00 250 LEU A CA 1
ATOM 1931 C C . LEU A 1 250 ? 9.490 -6.334 -17.965 1.00 98.00 250 LEU A C 1
ATOM 1933 O O . LEU A 1 250 ? 10.360 -5.723 -18.583 1.00 98.00 250 LEU A O 1
ATOM 1937 N N . LEU A 1 251 ? 9.018 -7.519 -18.368 1.00 97.94 251 LEU A N 1
ATOM 1938 C CA . LEU A 1 251 ? 9.507 -8.188 -19.575 1.00 97.94 251 LEU A CA 1
ATOM 1939 C C . LEU A 1 251 ? 9.267 -7.343 -20.827 1.00 97.94 251 LEU A C 1
ATOM 1941 O O . LEU A 1 251 ? 10.170 -7.219 -21.653 1.00 97.94 251 LEU A O 1
ATOM 1945 N N . ASP A 1 252 ? 8.081 -6.746 -20.946 1.00 97.31 252 ASP A N 1
ATOM 1946 C CA . ASP A 1 252 ? 7.752 -5.835 -22.040 1.00 97.31 252 ASP A CA 1
ATOM 1947 C C . ASP A 1 252 ? 8.704 -4.628 -22.058 1.00 97.31 252 ASP A C 1
ATOM 1949 O O . ASP A 1 252 ? 9.349 -4.357 -23.073 1.00 97.31 252 ASP A O 1
ATOM 1953 N N . GLN A 1 253 ? 8.903 -3.973 -20.909 1.00 97.06 253 GLN A N 1
ATOM 1954 C CA . GLN A 1 253 ? 9.789 -2.815 -20.815 1.00 97.06 253 GLN A CA 1
ATOM 1955 C C . GLN A 1 253 ? 11.255 -3.155 -21.129 1.00 97.06 253 GLN A C 1
ATOM 1957 O O . GLN A 1 253 ? 11.920 -2.419 -21.860 1.00 97.06 253 GLN A O 1
ATOM 1962 N N . VAL A 1 254 ? 11.779 -4.261 -20.593 1.00 97.12 254 VAL A N 1
ATOM 1963 C CA . VAL A 1 254 ? 13.157 -4.707 -20.855 1.00 97.12 254 VAL A CA 1
ATOM 1964 C C . VAL A 1 254 ? 13.322 -5.090 -22.323 1.00 97.12 254 VAL A C 1
ATOM 1966 O O . VAL A 1 254 ? 14.315 -4.712 -22.941 1.00 97.12 254 VAL A O 1
ATOM 1969 N N . SER A 1 255 ? 12.341 -5.782 -22.907 1.00 97.00 255 SER A N 1
ATOM 1970 C CA . SER A 1 255 ? 12.341 -6.126 -24.330 1.00 97.00 255 SER A CA 1
ATOM 1971 C C . SER A 1 255 ? 12.391 -4.875 -25.208 1.00 97.00 255 SER A C 1
ATOM 1973 O O . SER A 1 255 ? 13.226 -4.787 -26.110 1.00 97.00 255 SER A O 1
ATOM 1975 N N . GLN A 1 256 ? 11.551 -3.875 -24.921 1.00 94.88 256 GLN A N 1
ATOM 1976 C CA . GLN A 1 256 ? 11.554 -2.598 -25.639 1.00 94.88 256 GLN A CA 1
ATOM 1977 C C . GLN A 1 256 ? 12.889 -1.864 -25.481 1.00 94.88 256 GLN A C 1
ATOM 1979 O O . GLN A 1 256 ? 13.464 -1.419 -26.475 1.00 94.88 256 GLN A O 1
ATOM 1984 N N . TYR A 1 257 ? 13.413 -1.780 -24.255 1.00 94.88 257 TYR A N 1
ATOM 1985 C CA . TYR A 1 257 ? 14.691 -1.129 -23.968 1.00 94.88 257 TYR A CA 1
ATOM 1986 C C . TYR A 1 257 ? 15.850 -1.765 -24.745 1.00 94.88 257 TYR A C 1
ATOM 1988 O O . TYR A 1 257 ? 16.615 -1.064 -25.408 1.00 94.88 257 TYR A O 1
ATOM 1996 N N . LEU A 1 258 ? 15.947 -3.097 -24.719 1.00 94.19 258 LEU A N 1
ATOM 1997 C CA . LEU A 1 258 ? 16.980 -3.834 -25.444 1.00 94.19 258 LEU A CA 1
ATOM 1998 C C . LEU A 1 258 ? 16.822 -3.698 -26.957 1.00 94.19 258 LEU A C 1
ATOM 2000 O O . LEU A 1 258 ? 17.819 -3.507 -27.644 1.00 94.19 258 LEU A O 1
ATOM 2004 N N . THR A 1 259 ? 15.594 -3.762 -27.475 1.00 94.00 259 THR A N 1
ATOM 2005 C CA . THR A 1 259 ? 15.332 -3.626 -28.916 1.00 94.00 259 THR A CA 1
ATOM 2006 C C . THR A 1 259 ? 15.797 -2.263 -29.418 1.00 94.00 259 THR A C 1
ATOM 2008 O O . THR A 1 259 ? 16.624 -2.195 -30.323 1.00 94.00 259 THR A O 1
ATOM 2011 N N . VAL A 1 260 ? 15.362 -1.180 -28.763 1.00 90.44 260 VAL A N 1
ATOM 2012 C CA . VAL A 1 260 ? 15.761 0.190 -29.123 1.00 90.44 260 VAL A CA 1
ATOM 2013 C C . VAL A 1 260 ? 17.276 0.375 -29.012 1.00 90.44 260 VAL A C 1
ATOM 2015 O O . VAL A 1 260 ? 17.896 0.961 -29.899 1.00 90.44 260 VAL A O 1
ATOM 2018 N N . GLY A 1 261 ? 17.891 -0.140 -27.944 1.00 89.75 261 GLY A N 1
ATOM 2019 C CA . GLY A 1 261 ? 19.333 -0.020 -27.750 1.00 89.75 261 GLY A CA 1
ATOM 2020 C C . GLY A 1 261 ? 20.155 -0.791 -28.790 1.00 89.75 261 GLY A C 1
ATOM 2021 O O . GLY A 1 261 ? 21.166 -0.283 -29.278 1.00 89.75 261 GLY A O 1
ATOM 2022 N N . LEU A 1 262 ? 19.718 -1.997 -29.168 1.00 91.44 262 LEU A N 1
ATOM 2023 C CA . LEU A 1 262 ? 20.372 -2.812 -30.196 1.00 91.44 262 LEU A CA 1
ATOM 2024 C C . LEU A 1 262 ? 20.202 -2.213 -31.595 1.00 91.44 262 LEU A C 1
ATOM 2026 O O . LEU A 1 262 ? 21.164 -2.208 -32.367 1.00 91.44 262 LEU A O 1
ATOM 2030 N N . ASP A 1 263 ? 19.023 -1.676 -31.909 1.00 91.00 263 ASP A N 1
ATOM 2031 C CA . ASP A 1 263 ? 18.775 -0.996 -33.181 1.00 91.00 263 ASP A CA 1
ATOM 2032 C C . ASP A 1 263 ? 19.657 0.251 -33.317 1.00 91.00 263 ASP A C 1
ATOM 2034 O O . ASP A 1 263 ? 20.349 0.402 -34.326 1.00 91.00 263 ASP A O 1
ATOM 2038 N N . GLY A 1 264 ? 19.762 1.075 -32.269 1.00 87.19 264 GLY A N 1
ATOM 2039 C CA . GLY A 1 264 ? 20.669 2.228 -32.271 1.00 87.19 264 GLY A CA 1
ATOM 2040 C C . GLY A 1 264 ? 22.146 1.834 -32.413 1.00 87.19 264 GLY A C 1
ATOM 2041 O O . GLY A 1 264 ? 22.919 2.500 -33.109 1.00 87.19 264 GLY A O 1
ATOM 2042 N N . ALA A 1 265 ? 22.561 0.718 -31.804 1.00 87.00 265 ALA A N 1
ATOM 2043 C CA . ALA A 1 265 ? 23.935 0.229 -31.913 1.00 87.00 265 ALA A CA 1
ATOM 2044 C C . ALA A 1 265 ? 24.226 -0.250 -33.341 1.00 87.00 265 ALA A C 1
ATOM 2046 O O . ALA A 1 265 ? 25.291 0.027 -33.899 1.00 87.00 265 ALA A O 1
ATOM 2047 N N . ARG A 1 266 ? 23.257 -0.927 -33.960 1.00 88.75 266 ARG A N 1
ATOM 2048 C CA . ARG A 1 266 ? 23.323 -1.348 -35.359 1.00 88.75 266 ARG A CA 1
ATOM 2049 C C . ARG A 1 266 ? 23.410 -0.149 -36.305 1.00 88.75 266 ARG A C 1
ATOM 2051 O O . ARG A 1 266 ? 24.232 -0.177 -37.219 1.00 88.75 266 ARG A O 1
ATOM 2058 N N . GLU A 1 267 ? 22.600 0.886 -36.101 1.00 89.44 267 GLU A N 1
ATOM 2059 C CA . GLU A 1 267 ? 22.652 2.125 -36.890 1.00 89.44 267 GLU A CA 1
ATOM 2060 C C . GLU A 1 267 ? 24.022 2.803 -36.772 1.00 89.44 267 GLU A C 1
ATOM 2062 O O . GLU A 1 267 ? 24.660 3.075 -37.790 1.00 89.44 267 GLU A O 1
ATOM 2067 N N . SER A 1 268 ? 24.541 2.938 -35.549 1.00 85.19 268 SER A N 1
ATOM 2068 C CA . SER A 1 268 ? 25.871 3.504 -35.278 1.00 85.19 268 SER A CA 1
ATOM 2069 C C . SER A 1 268 ? 26.994 2.737 -35.992 1.00 85.19 268 SER A C 1
ATOM 2071 O O . SER A 1 268 ? 27.914 3.328 -36.562 1.00 85.19 268 SER A O 1
ATOM 2073 N N . LEU A 1 269 ? 26.923 1.400 -36.001 1.00 87.50 269 LEU A N 1
ATOM 2074 C CA . LEU A 1 269 ? 27.882 0.553 -36.716 1.00 87.50 269 LEU A CA 1
ATOM 2075 C C . LEU A 1 269 ? 27.777 0.714 -38.238 1.00 87.50 269 LEU A C 1
ATOM 2077 O O . LEU A 1 269 ? 28.805 0.748 -38.918 1.00 87.50 269 LEU A O 1
ATOM 2081 N N . ASN A 1 270 ? 26.562 0.842 -38.778 1.00 89.69 270 ASN A N 1
ATOM 2082 C CA . ASN A 1 270 ? 26.350 1.096 -40.204 1.00 89.69 270 ASN A CA 1
ATOM 2083 C C . ASN A 1 270 ? 26.920 2.460 -40.622 1.00 89.69 270 ASN A C 1
ATOM 2085 O O . ASN A 1 270 ? 27.571 2.559 -41.664 1.00 89.69 270 ASN A O 1
ATOM 2089 N N . GLU A 1 271 ? 26.736 3.497 -39.803 1.00 88.38 271 GLU A N 1
ATOM 2090 C CA . GLU A 1 271 ? 27.321 4.820 -40.039 1.00 88.38 271 GLU A CA 1
ATOM 2091 C C . GLU A 1 271 ? 28.851 4.786 -39.986 1.00 88.38 271 GLU A C 1
ATOM 2093 O O . GLU A 1 271 ? 29.519 5.312 -40.881 1.00 88.38 271 GLU A O 1
ATOM 2098 N N . ALA A 1 272 ? 29.423 4.107 -38.987 1.00 85.50 272 ALA A N 1
ATOM 2099 C CA . ALA A 1 272 ? 30.866 3.918 -38.876 1.00 85.50 272 ALA A CA 1
ATOM 2100 C C . ALA A 1 272 ? 31.447 3.165 -40.086 1.00 85.50 272 ALA A C 1
ATOM 2102 O O . ALA A 1 272 ? 32.492 3.553 -40.620 1.00 85.50 272 ALA A O 1
ATOM 2103 N N . ALA A 1 273 ? 30.756 2.128 -40.570 1.00 87.06 273 ALA A N 1
ATOM 2104 C CA . ALA A 1 273 ? 31.138 1.404 -41.779 1.00 87.06 273 ALA A CA 1
ATOM 2105 C C . ALA A 1 273 ? 31.086 2.305 -43.026 1.00 87.06 273 ALA A C 1
ATOM 2107 O O . ALA A 1 273 ? 32.054 2.352 -43.789 1.00 87.06 273 ALA A O 1
ATOM 2108 N N . ALA A 1 274 ? 30.018 3.091 -43.194 1.00 86.88 274 ALA A N 1
ATOM 2109 C CA . ALA A 1 274 ? 29.886 4.037 -44.301 1.00 86.88 274 ALA A CA 1
ATOM 2110 C C . ALA A 1 274 ? 30.969 5.132 -44.270 1.00 86.88 274 ALA A C 1
ATOM 2112 O O . ALA A 1 274 ? 31.516 5.508 -45.313 1.00 86.88 274 ALA A O 1
ATOM 2113 N N . MET A 1 275 ? 31.320 5.635 -43.081 1.00 81.56 275 MET A N 1
ATOM 2114 C CA . MET A 1 275 ? 32.429 6.576 -42.908 1.00 81.56 275 MET A CA 1
ATOM 2115 C C . MET A 1 275 ? 33.759 5.944 -43.315 1.00 81.56 275 MET A C 1
ATOM 2117 O O . MET A 1 275 ? 34.502 6.543 -44.095 1.00 81.56 275 MET A O 1
ATOM 2121 N N . ARG A 1 276 ? 34.046 4.721 -42.852 1.00 81.50 276 ARG A N 1
ATOM 2122 C CA . ARG A 1 276 ? 35.258 3.984 -43.234 1.00 81.50 276 ARG A CA 1
ATOM 2123 C C . ARG A 1 276 ? 35.371 3.852 -44.752 1.00 81.50 276 ARG A C 1
ATOM 2125 O O . ARG A 1 276 ? 36.434 4.137 -45.301 1.00 81.50 276 ARG A O 1
ATOM 2132 N N . ASP A 1 277 ? 34.293 3.478 -45.433 1.00 78.81 277 ASP A N 1
ATOM 2133 C CA . ASP A 1 277 ? 34.309 3.293 -46.885 1.00 78.81 277 ASP A CA 1
ATOM 2134 C C . ASP A 1 277 ? 34.604 4.617 -47.621 1.00 78.81 277 ASP A C 1
ATOM 2136 O O . ASP A 1 277 ? 35.416 4.646 -48.550 1.00 78.81 277 ASP A O 1
ATOM 2140 N N . ARG A 1 278 ? 34.067 5.750 -47.142 1.00 75.06 278 ARG A N 1
ATOM 2141 C CA . ARG A 1 278 ? 34.422 7.090 -47.655 1.00 75.06 278 ARG A CA 1
ATOM 2142 C C . ARG A 1 278 ? 35.897 7.435 -47.434 1.00 75.06 278 ARG A C 1
ATOM 2144 O O . ARG A 1 278 ? 36.534 7.966 -48.344 1.00 75.06 278 ARG A O 1
ATOM 2151 N N . TYR A 1 279 ? 36.461 7.125 -46.266 1.00 71.25 279 TYR A N 1
ATOM 2152 C CA . TYR A 1 279 ? 37.886 7.349 -45.985 1.00 71.25 279 TYR A CA 1
ATOM 2153 C C . TYR A 1 279 ? 38.799 6.479 -46.863 1.00 71.25 279 TYR A C 1
ATOM 2155 O O . TYR A 1 279 ? 39.814 6.962 -47.373 1.00 71.25 279 TYR A O 1
ATOM 2163 N N . VAL A 1 280 ? 38.445 5.212 -47.088 1.00 70.69 280 VAL A N 1
ATOM 2164 C CA . VAL A 1 280 ? 39.207 4.299 -47.957 1.00 70.69 280 VAL A CA 1
ATOM 2165 C C . VAL A 1 280 ? 39.187 4.786 -49.409 1.00 70.69 280 VAL A C 1
ATOM 2167 O O . VAL A 1 280 ? 40.238 4.871 -50.049 1.00 70.69 280 VAL A O 1
ATOM 2170 N N . ILE A 1 281 ? 38.024 5.200 -49.919 1.00 69.00 281 ILE A N 1
ATOM 2171 C CA . ILE A 1 281 ? 37.917 5.771 -51.268 1.00 69.00 281 ILE A CA 1
ATOM 2172 C C . ILE A 1 281 ? 38.709 7.083 -51.353 1.00 69.00 281 ILE A C 1
ATOM 2174 O O . ILE A 1 281 ? 39.551 7.220 -52.241 1.00 69.00 281 ILE A O 1
ATOM 2178 N N . GLY A 1 282 ? 38.536 8.009 -50.405 1.00 62.97 282 GLY A N 1
ATOM 2179 C CA . GLY A 1 282 ? 39.242 9.294 -50.389 1.00 62.97 282 GLY A CA 1
ATOM 2180 C C . GLY A 1 282 ? 40.767 9.150 -50.358 1.00 62.97 282 GLY A C 1
ATOM 2181 O O . GLY A 1 282 ? 41.469 9.782 -51.146 1.00 62.97 282 GLY A O 1
ATOM 2182 N N . THR A 1 283 ? 41.297 8.254 -49.522 1.00 61.31 283 THR A N 1
ATOM 2183 C CA . THR A 1 283 ? 42.745 7.988 -49.456 1.00 61.31 283 THR A CA 1
ATOM 2184 C C . THR A 1 283 ? 43.283 7.317 -50.721 1.00 61.31 283 THR A C 1
ATOM 2186 O O . THR A 1 283 ? 44.408 7.612 -51.132 1.00 61.31 283 THR A O 1
ATOM 2189 N N . SER A 1 284 ? 42.497 6.453 -51.371 1.00 64.38 284 SER A N 1
ATOM 2190 C CA . SER A 1 284 ? 42.875 5.832 -52.647 1.00 64.38 284 SER A CA 1
ATOM 2191 C C . SER A 1 284 ? 42.904 6.842 -53.804 1.00 64.38 284 SER A C 1
ATOM 2193 O O . SER A 1 284 ? 43.842 6.832 -54.604 1.00 64.38 284 SER A O 1
ATOM 2195 N N . VAL A 1 285 ? 41.939 7.769 -53.847 1.00 63.53 285 VAL A N 1
ATOM 2196 C CA . VAL A 1 285 ? 41.880 8.858 -54.831 1.00 63.53 285 VAL A CA 1
ATOM 2197 C C . VAL A 1 285 ? 43.035 9.832 -54.612 1.00 63.53 285 VAL A C 1
ATOM 2199 O O . VAL A 1 285 ? 43.762 10.115 -55.560 1.00 63.53 285 VAL A O 1
ATOM 2202 N N . SER A 1 286 ? 43.292 10.273 -53.375 1.00 66.75 286 SER A N 1
ATOM 2203 C CA . SER A 1 286 ? 44.444 11.134 -53.071 1.00 66.75 286 SER A CA 1
ATOM 2204 C C . SER A 1 286 ? 45.777 10.490 -53.458 1.00 66.75 286 SER A C 1
ATOM 2206 O O . SER A 1 286 ? 46.636 11.174 -54.010 1.00 66.75 286 SER A O 1
ATOM 2208 N N . ARG A 1 287 ? 45.949 9.176 -53.244 1.00 63.19 287 ARG A N 1
ATOM 2209 C CA . ARG A 1 287 ? 47.155 8.452 -53.686 1.00 63.19 287 ARG A CA 1
ATOM 2210 C C . ARG A 1 287 ? 47.298 8.430 -55.208 1.00 63.19 287 ARG A C 1
ATOM 2212 O O . ARG A 1 287 ? 48.396 8.650 -55.709 1.00 63.19 287 ARG A O 1
ATOM 2219 N N . ARG A 1 288 ? 46.207 8.198 -55.947 1.00 65.31 288 ARG A N 1
ATOM 2220 C CA . ARG A 1 288 ? 46.215 8.215 -57.421 1.00 65.31 288 ARG A CA 1
ATOM 2221 C C . ARG A 1 288 ? 46.505 9.607 -57.981 1.00 65.31 288 ARG A C 1
ATOM 2223 O O . ARG A 1 288 ? 47.291 9.720 -58.914 1.00 65.31 288 ARG A O 1
ATOM 2230 N N . VAL A 1 289 ? 45.929 10.656 -57.393 1.00 68.31 289 VAL A N 1
ATOM 2231 C CA . VAL A 1 289 ? 46.192 12.050 -57.788 1.00 68.31 289 VAL A CA 1
ATOM 2232 C C . VAL A 1 289 ? 47.649 12.432 -57.508 1.00 68.31 289 VAL A C 1
ATOM 2234 O O . VAL A 1 289 ? 48.302 13.000 -58.378 1.00 68.31 289 VAL A O 1
ATOM 2237 N N . ALA A 1 290 ? 48.192 12.063 -56.343 1.00 65.12 290 ALA A N 1
ATOM 2238 C CA . ALA A 1 290 ? 49.599 12.302 -56.017 1.00 65.12 290 ALA A CA 1
ATOM 2239 C C . ALA A 1 290 ? 50.554 11.561 -56.972 1.00 65.12 290 ALA A C 1
ATOM 2241 O O . ALA A 1 290 ? 51.536 12.141 -57.431 1.00 65.12 290 ALA A O 1
ATOM 2242 N N . ALA A 1 291 ? 50.244 10.308 -57.321 1.00 68.31 291 ALA A N 1
ATOM 2243 C CA . ALA A 1 291 ? 51.020 9.538 -58.292 1.00 68.31 291 ALA A CA 1
ATOM 2244 C C . ALA A 1 291 ? 50.968 10.158 -59.701 1.00 68.31 291 ALA A C 1
ATOM 2246 O O . ALA A 1 291 ? 52.007 10.312 -60.337 1.00 68.31 291 ALA A O 1
ATOM 2247 N N . ALA A 1 292 ? 49.787 10.583 -60.165 1.00 69.12 292 ALA A N 1
ATOM 2248 C CA . ALA A 1 292 ? 49.629 11.241 -61.463 1.00 69.12 292 ALA A CA 1
ATOM 2249 C C . ALA A 1 292 ? 50.377 12.586 -61.534 1.00 69.12 292 ALA A C 1
ATOM 2251 O O . ALA A 1 292 ? 51.028 12.878 -62.537 1.00 69.12 292 ALA A O 1
ATOM 2252 N N . ALA A 1 293 ? 50.344 13.377 -60.456 1.00 67.50 293 ALA A N 1
ATOM 2253 C CA . ALA A 1 293 ? 51.099 14.624 -60.359 1.00 67.50 293 ALA A CA 1
ATOM 2254 C C . ALA A 1 293 ? 52.619 14.381 -60.403 1.00 67.50 293 ALA A C 1
ATOM 2256 O O . ALA A 1 293 ? 53.328 15.071 -61.133 1.00 67.50 293 ALA A O 1
ATOM 2257 N N . ALA A 1 294 ? 53.123 13.365 -59.693 1.00 67.69 294 ALA A N 1
ATOM 2258 C CA . ALA A 1 294 ? 54.540 13.001 -59.725 1.00 67.69 294 ALA A CA 1
ATOM 2259 C C . ALA A 1 294 ? 54.999 12.553 -61.126 1.00 67.69 294 ALA A C 1
ATOM 2261 O O . ALA A 1 294 ? 56.062 12.968 -61.591 1.00 67.69 294 ALA A O 1
ATOM 2262 N N . SER A 1 295 ? 54.184 11.767 -61.838 1.00 70.19 295 SER A N 1
ATOM 2263 C CA . SER A 1 295 ? 54.476 11.360 -63.220 1.00 70.19 295 SER A CA 1
ATOM 2264 C C . SER A 1 295 ? 54.479 12.540 -64.197 1.00 70.19 295 SER A C 1
ATOM 2266 O O . SER A 1 295 ? 55.352 12.608 -65.060 1.00 70.19 295 SER A O 1
ATOM 2268 N N . ALA A 1 296 ? 53.559 13.499 -64.046 1.00 69.56 296 ALA A N 1
ATOM 2269 C CA . ALA A 1 296 ? 53.520 14.702 -64.881 1.00 69.56 296 ALA A CA 1
ATOM 2270 C C . ALA A 1 296 ? 54.757 15.598 -64.676 1.00 69.56 296 ALA A C 1
ATOM 2272 O O . ALA A 1 296 ? 55.324 16.099 -65.646 1.00 69.56 296 ALA A O 1
ATOM 2273 N N . VAL A 1 297 ? 55.224 15.746 -63.430 1.00 67.31 297 VAL A N 1
ATOM 2274 C CA . VAL A 1 297 ? 56.462 16.481 -63.112 1.00 67.31 297 VAL A CA 1
ATOM 2275 C C . VAL A 1 297 ? 57.690 15.789 -63.713 1.00 67.31 297 VAL A C 1
ATOM 2277 O O . VAL A 1 297 ? 58.573 16.458 -64.242 1.00 67.31 297 VAL A O 1
ATOM 2280 N N . CYS A 1 298 ? 57.731 14.454 -63.695 1.00 64.75 298 CYS A N 1
ATOM 2281 C CA . CYS A 1 298 ? 58.825 13.678 -64.283 1.00 64.75 298 CYS A CA 1
ATOM 2282 C C . CYS A 1 298 ? 58.889 13.825 -65.819 1.00 64.75 298 CYS A C 1
ATOM 2284 O O . CYS A 1 298 ? 59.970 13.987 -66.386 1.00 64.75 298 CYS A O 1
ATOM 2286 N N . LEU A 1 299 ? 57.729 13.853 -66.489 1.00 61.53 299 LEU A N 1
ATOM 2287 C CA . LEU A 1 299 ? 57.630 14.094 -67.935 1.00 61.53 299 LEU A CA 1
ATOM 2288 C C . LEU A 1 299 ? 58.048 15.519 -68.324 1.00 61.53 299 LEU A C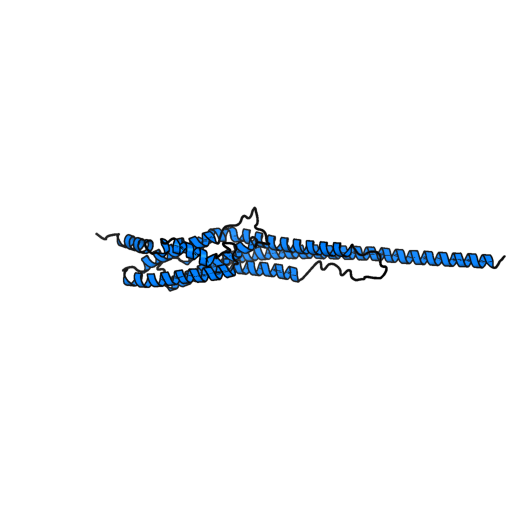 1
ATOM 2290 O O . LEU A 1 299 ? 58.758 15.700 -69.315 1.00 61.53 299 LEU A O 1
ATOM 2294 N N . LEU A 1 300 ? 57.670 16.526 -67.531 1.00 61.56 300 LEU A N 1
ATOM 2295 C CA . LEU A 1 300 ? 58.116 17.910 -67.730 1.00 61.56 300 LEU A CA 1
ATOM 2296 C C . LEU A 1 300 ? 59.638 18.047 -67.560 1.00 61.56 300 LEU A C 1
ATOM 2298 O O . LEU A 1 300 ? 60.281 18.704 -68.374 1.00 61.56 300 LEU A O 1
ATOM 2302 N N . PHE A 1 301 ? 60.230 17.369 -66.570 1.00 57.62 301 PHE A N 1
ATOM 2303 C CA . PHE A 1 301 ? 61.684 17.349 -66.372 1.00 57.62 301 PHE A CA 1
ATOM 2304 C C . PHE A 1 301 ? 62.435 16.665 -67.524 1.00 57.62 301 PHE A C 1
ATOM 2306 O O . PHE A 1 301 ? 63.455 17.179 -67.970 1.00 57.62 301 PHE A O 1
ATOM 2313 N N . CYS A 1 302 ? 61.926 15.548 -68.058 1.00 57.03 302 CYS A N 1
ATOM 2314 C CA . CYS A 1 302 ? 62.520 14.906 -69.240 1.00 57.03 302 CYS A CA 1
ATOM 2315 C C . CYS A 1 302 ? 62.432 15.782 -70.498 1.00 57.03 302 CYS A C 1
ATOM 2317 O O . CYS A 1 302 ? 63.343 15.762 -71.321 1.00 57.03 302 CYS A O 1
ATOM 2319 N N . SER A 1 303 ? 61.364 16.571 -70.635 1.00 55.94 303 SER A N 1
ATOM 2320 C CA . SER A 1 303 ? 61.169 17.467 -71.783 1.00 55.94 303 SER A CA 1
ATOM 2321 C C . SER A 1 303 ? 62.124 18.670 -71.763 1.00 55.94 303 SER A C 1
ATOM 2323 O O . SER A 1 303 ? 62.496 19.171 -72.816 1.00 55.94 303 SER A O 1
ATOM 2325 N N . LEU A 1 304 ? 62.558 19.105 -70.574 1.00 54.00 304 LEU A N 1
ATOM 2326 C CA . LEU A 1 304 ? 63.524 20.194 -70.364 1.00 54.00 304 LEU A CA 1
ATOM 2327 C C . LEU A 1 304 ? 64.994 19.779 -70.546 1.00 54.00 304 LEU A C 1
ATOM 2329 O O . LEU A 1 304 ? 65.850 20.647 -70.643 1.00 54.00 304 LEU A O 1
ATOM 2333 N N . ILE A 1 305 ? 65.297 18.478 -70.589 1.00 55.44 305 ILE A N 1
ATOM 2334 C CA . ILE A 1 305 ? 66.660 17.954 -70.812 1.00 55.44 305 ILE A CA 1
ATOM 2335 C C . ILE A 1 305 ? 66.961 17.777 -72.317 1.00 55.44 305 ILE A C 1
ATOM 2337 O O . ILE A 1 305 ? 68.111 17.588 -72.702 1.00 55.44 305 ILE A O 1
ATOM 2341 N N . TYR A 1 306 ? 65.940 17.867 -73.178 1.00 49.19 306 TYR A N 1
ATOM 2342 C CA . TYR A 1 306 ? 66.043 17.696 -74.635 1.00 49.19 306 TYR A CA 1
ATOM 2343 C C . TYR A 1 306 ? 65.924 19.007 -75.443 1.00 49.19 306 TYR A C 1
ATOM 2345 O O . TYR A 1 306 ? 65.714 18.954 -76.656 1.00 49.19 306 TYR A O 1
ATOM 2353 N N . PHE A 1 307 ? 66.085 20.164 -74.796 1.00 46.16 307 PHE A N 1
ATOM 2354 C CA . PHE A 1 307 ? 66.218 21.486 -75.424 1.00 46.16 307 PHE A CA 1
ATOM 2355 C C . PHE A 1 307 ? 67.515 22.151 -74.960 1.00 46.16 307 PHE A C 1
ATOM 2357 O O . PHE A 1 307 ? 68.139 22.847 -75.791 1.00 46.16 307 PHE A O 1
#

InterPro domains:
  IPR009976 Exocyst complex component Sec10-like [PTHR12100] (2-281)
  IPR048627 Exocyst complex component Sec10-like, alpha-helical bundle [PF07393] (2-275)

pLDDT: mean 87.32, std 16.13, range [34.75, 98.81]

Foldseek 3Di:
DPDPCQLVVLLVVLCPDCCQVPVVNLVVLQCLQQPPVFLLDFLVSNLRSLLVNLVVVLVVLLVVLVVLVVPHPCSLVSLLSNLLCCCVGRLLSNCCRNQDDDDPVDWDAVVSVTLVRNLSNLLSSLVSLVVSLVSSVVSHNRPHPSVVSSCVSCVVVVVCVLVSLLSSLVNVLVVVVVVLVVVVVVVVVVVPPDDDDPDDPPPPDPPCLDDPVSLVVSVVSLVVSLVSLVSSDPDPVSSVVSNVSSVVSSVVSVVVSVVRSVVSVVVVVVVVVVVVVVVVVVVVVVVVVVVVVVVVVVVVVVVVVVD

Sequence (307 aa):
MQFNRGTSAMQHYVATRPMFIDVEIMNTDIQVVLGDDGPQADSSSIAEGLSILYKEIADTVRKEATTIMAVFPSPNEVMSILVQRVLEQRVTAILDKLLIRPSLASLPPVEEGGLLHYLRVLSVAYDKTEELAKELQSIGCGDLDIEGLTESIYVSHKDEYTEFEHASLRQLYQSKMAELRAEAKQQSESTGSIGRAKGASLNTSPQQLISVTVVTEFVRWNEEAISRCTLLFSQPTTVAANVRSIFACLLDQVSQYLTVGLDGARESLNEAAAMRDRYVIGTSVSRRVAAAAASAVCLLFCSLIYF

Secondary structure (DSSP, 8-state):
---THHHHHHHHHHHT-HHHH-HHHHHHHHHHHHTTTGGGS-HHHHHHHHHHHHHHHHHHHHHHHHHHHHH-SSHHHHHHHHHHHIIIIIIHHHHHHH--PPPSSSPPPGGGTHHHHHHHHHHHHHHHHHHHHHHHHHH--TT--HHHHHHHHHHHHHTTHHHHHHHHHHHHHHHHHHHHHHHHHHHHHHTT------S----------S-HHHHHHHHHHHHHHHHHHHHH---HHHHHHHHHHHHHHHHHHHHHHHHHHHHHHHHHHHHHHHHHHHHHHHHHHHHHHHHHHHHHHHHHHHHHS--